Protein AF-A8XS34-F1 (afdb_monomer_lite)

Radius of gyration: 18.49 Å; chains: 1; bounding box: 48×46×56 Å

Secondary structure (DSSP, 8-state):
---GGGGS-HHHHSS---EEEESSPPPHHHHHHHTTSHHHHT-SEEEEEEE----GGGTTT-SEEEEEES---HHHHHHHHHHHHT-SS--TT-EEEEEESS---HHHHHHTTTTS-EEETTTTEEEEE-SSTTEEEEEEEEE-TTS-EEEEEEEEETT--HHHHHHHHT---HHHHHHHHHHHT--S---GGG----------S--

Sequence (207 aa):
MKPTWQRIPIEVKEEIIQFLDFKSSLSEELLADLVKTKNWKNADQIFFYGRQEIPMDSVLHLDKIRFYTTDFTTIDAWNLIDSFITRQNLKPGFGFRVNFGTALSEDDVLEGFKNGTKYSNSSKIVILPTKSADLIFVVKMRRSIFGYQDLEGYVCNKDFKQDEFKKYSSWVPENHLQMTRRLQSQILPIPPWFLFVRSVVQASEQL

Structure (mmCIF, N/CA/C/O backbone):
data_AF-A8XS34-F1
#
_entry.id   AF-A8XS34-F1
#
loop_
_atom_site.group_PDB
_atom_site.id
_atom_site.type_symbol
_atom_site.label_atom_id
_atom_site.label_alt_id
_atom_site.label_comp_id
_atom_site.label_asym_id
_atom_site.label_entity_id
_atom_site.label_seq_id
_atom_site.pdbx_PDB_ins_code
_atom_site.Cartn_x
_atom_site.Cartn_y
_atom_site.Cartn_z
_atom_site.occupancy
_atom_site.B_iso_or_equiv
_atom_site.auth_seq_id
_atom_site.auth_comp_id
_atom_site.auth_asym_id
_atom_site.auth_atom_id
_atom_site.pdbx_PDB_model_num
ATOM 1 N N . MET A 1 1 ? 3.928 -11.430 -34.974 1.00 38.56 1 MET A N 1
ATOM 2 C CA . MET A 1 1 ? 2.753 -12.080 -34.349 1.00 38.56 1 MET A CA 1
ATOM 3 C C . MET A 1 1 ? 1.952 -11.010 -33.626 1.00 38.56 1 MET A C 1
ATOM 5 O O . MET A 1 1 ? 2.559 -10.237 -32.899 1.00 38.56 1 MET A O 1
ATOM 9 N N . LYS A 1 2 ? 0.635 -10.912 -33.852 1.00 30.69 2 LYS A N 1
ATOM 10 C CA . LYS A 1 2 ? -0.213 -10.011 -33.054 1.00 30.69 2 LYS A CA 1
ATOM 11 C C . LYS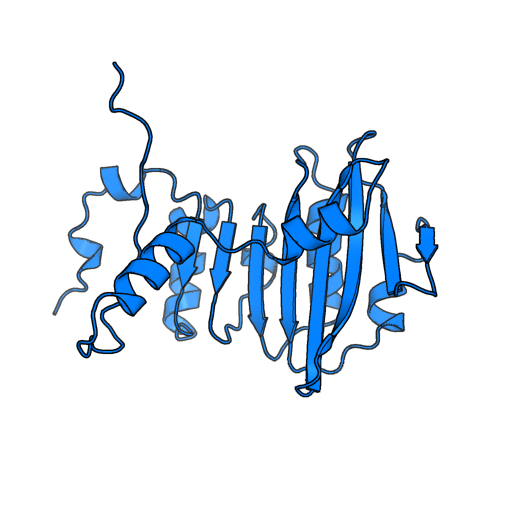 A 1 2 ? -0.319 -10.569 -31.631 1.00 30.69 2 LYS A C 1
ATOM 13 O O . LYS A 1 2 ? -0.515 -11.781 -31.507 1.00 30.69 2 LYS A O 1
ATOM 18 N N . PRO A 1 3 ? -0.189 -9.745 -30.586 1.00 37.62 3 PRO A N 1
ATOM 19 C CA . PRO A 1 3 ? -0.251 -10.246 -29.228 1.00 37.62 3 PRO A CA 1
ATOM 20 C C . PRO A 1 3 ? -1.602 -10.890 -28.893 1.00 37.62 3 PRO A C 1
ATOM 22 O O . PRO A 1 3 ? -2.662 -10.382 -29.266 1.00 37.62 3 PRO A O 1
ATOM 25 N N . THR A 1 4 ? -1.570 -12.010 -28.175 1.00 42.06 4 THR A N 1
ATOM 26 C CA . THR A 1 4 ? -2.714 -12.904 -27.922 1.00 42.06 4 THR A CA 1
ATOM 27 C C . THR A 1 4 ? -3.884 -12.226 -27.195 1.00 42.06 4 THR A C 1
ATOM 29 O O . THR A 1 4 ? -5.031 -12.635 -27.366 1.00 42.06 4 THR A O 1
ATOM 32 N N . TRP A 1 5 ? -3.634 -11.132 -26.468 1.00 46.44 5 TRP A N 1
ATOM 33 C CA . TRP A 1 5 ? -4.660 -10.333 -25.784 1.00 46.44 5 TRP A CA 1
ATOM 34 C C . TRP A 1 5 ? -5.639 -9.613 -26.728 1.00 46.44 5 TRP A C 1
ATOM 36 O O . TRP A 1 5 ? -6.739 -9.228 -26.323 1.00 46.44 5 TRP A O 1
ATOM 46 N N . GLN A 1 6 ? -5.290 -9.456 -28.009 1.00 43.41 6 GLN A N 1
ATOM 47 C CA . GLN A 1 6 ? -6.187 -8.870 -29.013 1.00 43.41 6 GLN A CA 1
ATOM 48 C C . GLN A 1 6 ? -7.349 -9.799 -29.407 1.00 43.41 6 GLN A C 1
ATOM 50 O O . GLN A 1 6 ? -8.275 -9.339 -30.065 1.00 43.41 6 GLN A O 1
ATOM 55 N N . ARG A 1 7 ? -7.327 -11.078 -29.000 1.00 44.09 7 ARG A N 1
ATOM 56 C CA . ARG A 1 7 ? -8.361 -12.077 -29.335 1.00 44.09 7 ARG A CA 1
ATOM 57 C C . ARG A 1 7 ? -9.383 -12.345 -28.229 1.00 44.09 7 ARG A C 1
ATOM 59 O O . ARG A 1 7 ? -10.325 -13.091 -28.466 1.00 44.09 7 ARG A O 1
ATOM 66 N N . ILE A 1 8 ? -9.202 -11.772 -27.040 1.00 45.78 8 ILE A N 1
ATOM 67 C CA . ILE A 1 8 ? -10.204 -11.876 -25.973 1.00 45.78 8 ILE A CA 1
ATOM 68 C C . ILE A 1 8 ? -11.382 -10.952 -26.350 1.00 45.78 8 ILE A C 1
ATOM 70 O O . ILE A 1 8 ? -11.108 -9.776 -26.648 1.00 45.78 8 ILE A O 1
ATOM 74 N N . PRO A 1 9 ? -12.636 -11.454 -26.365 1.00 47.94 9 PRO A N 1
ATOM 75 C CA . PRO A 1 9 ? -13.831 -10.652 -26.632 1.00 47.94 9 PRO A CA 1
ATOM 76 C C . PRO A 1 9 ? -13.870 -9.417 -25.732 1.00 47.94 9 PRO A C 1
ATOM 78 O O . PRO A 1 9 ? -13.419 -9.469 -24.586 1.00 47.94 9 PRO A O 1
ATOM 81 N N . ILE A 1 10 ? -14.347 -8.288 -26.254 1.00 50.16 10 ILE A N 1
ATOM 82 C CA . ILE A 1 10 ? -14.340 -7.023 -25.507 1.00 50.16 10 ILE A CA 1
ATOM 83 C C . ILE A 1 10 ? -15.240 -7.123 -24.269 1.00 50.16 10 ILE A C 1
ATOM 85 O O . ILE A 1 10 ? -14.909 -6.576 -23.226 1.00 50.16 10 ILE A O 1
ATOM 89 N N . GLU A 1 11 ? -16.281 -7.944 -24.362 1.00 45.56 11 GLU A N 1
ATOM 90 C CA . GLU A 1 11 ? -17.259 -8.227 -23.319 1.00 45.56 11 GLU A CA 1
ATOM 91 C C . GLU A 1 11 ? -16.624 -8.978 -22.132 1.00 45.56 11 GLU A C 1
ATOM 93 O O . GLU A 1 11 ? -16.956 -8.717 -20.983 1.00 45.56 11 GLU A O 1
ATOM 98 N N . VAL A 1 12 ? -15.630 -9.842 -22.387 1.00 48.06 12 VAL A N 1
ATOM 99 C CA . VAL A 1 12 ? -14.855 -10.564 -21.352 1.00 48.06 12 VAL A CA 1
ATOM 100 C C . VAL A 1 12 ? -13.749 -9.680 -20.754 1.00 48.06 12 VAL A C 1
ATOM 102 O O . VAL A 1 12 ? -13.263 -9.927 -19.656 1.00 48.06 12 VAL A O 1
ATOM 105 N N . LYS A 1 13 ? -13.334 -8.617 -21.457 1.00 45.81 13 LYS A N 1
ATOM 106 C CA . LYS A 1 13 ? -12.408 -7.604 -20.915 1.00 45.81 13 LYS A CA 1
ATOM 107 C C . LYS A 1 13 ? -13.105 -6.621 -19.978 1.00 45.81 13 LYS A C 1
ATOM 109 O O . LYS A 1 13 ? -12.419 -5.986 -19.184 1.00 45.81 13 LYS A O 1
ATOM 114 N N . GLU A 1 14 ? -14.422 -6.477 -20.114 1.00 43.28 14 GLU A N 1
ATOM 115 C CA . GLU A 1 14 ? -15.268 -5.613 -19.288 1.00 43.28 14 GLU A CA 1
ATOM 116 C C . GLU A 1 14 ? -15.823 -6.319 -18.044 1.00 43.28 14 GLU A C 1
ATOM 118 O O . GLU A 1 14 ? -16.322 -5.638 -17.146 1.00 43.28 14 GLU A O 1
ATOM 123 N N . GLU A 1 15 ? -15.664 -7.645 -17.924 1.00 48.19 15 GLU A N 1
ATOM 124 C CA . GLU A 1 15 ? -15.770 -8.315 -16.627 1.00 48.19 15 GLU A CA 1
ATOM 125 C C . GLU A 1 15 ? -14.761 -7.668 -15.681 1.00 48.19 15 GLU A C 1
ATOM 127 O O . GLU A 1 15 ? -13.552 -7.713 -15.911 1.00 48.19 15 GLU A O 1
ATOM 132 N N . ILE A 1 16 ? -15.294 -7.005 -14.653 1.00 52.38 16 ILE A N 1
ATOM 133 C CA . ILE A 1 16 ? -14.571 -6.202 -13.669 1.00 52.38 16 ILE A CA 1
ATOM 134 C C . ILE A 1 16 ? -13.369 -7.010 -13.181 1.00 52.38 16 ILE A C 1
ATOM 136 O O . ILE A 1 16 ? -13.505 -7.918 -12.360 1.00 52.38 16 ILE A O 1
ATOM 140 N N . ILE A 1 17 ? -12.181 -6.702 -13.706 1.00 60.88 17 ILE A N 1
ATOM 141 C CA . ILE A 1 17 ? -10.944 -7.292 -13.214 1.00 60.88 17 ILE A CA 1
ATOM 142 C C . ILE A 1 17 ? -10.698 -6.661 -11.851 1.00 60.88 17 ILE A C 1
ATOM 144 O O . ILE A 1 17 ? -9.988 -5.674 -11.745 1.00 60.88 17 ILE A O 1
ATOM 148 N N . GLN A 1 18 ? -11.298 -7.233 -10.807 1.00 69.94 18 GLN A N 1
ATOM 149 C CA . GLN A 1 18 ? -11.121 -6.786 -9.424 1.00 69.94 18 GLN A CA 1
ATOM 150 C C . GLN A 1 18 ? -9.673 -6.976 -8.957 1.00 69.94 18 GLN A C 1
ATOM 152 O O . GLN A 1 18 ? -9.247 -6.373 -7.975 1.00 69.94 18 GLN A O 1
ATOM 157 N N . PHE A 1 19 ? -8.901 -7.824 -9.644 1.00 78.69 19 PHE A N 1
ATOM 158 C CA . PHE A 1 19 ? -7.588 -8.244 -9.189 1.00 78.69 19 PHE A CA 1
ATOM 159 C C . PHE A 1 19 ? -6.582 -8.459 -10.330 1.00 78.69 19 PHE A C 1
ATOM 161 O O . PHE A 1 19 ? -6.845 -9.208 -11.274 1.00 78.69 19 PHE A O 1
ATOM 168 N N . LEU A 1 20 ? -5.402 -7.846 -10.200 1.00 81.44 20 LEU A N 1
ATOM 169 C CA . LEU A 1 20 ? -4.264 -7.985 -11.110 1.00 81.44 20 LEU A CA 1
ATOM 170 C C . LEU A 1 20 ? -3.071 -8.659 -10.400 1.00 81.44 20 LEU A C 1
ATOM 172 O O . LEU A 1 20 ? -2.598 -8.167 -9.377 1.00 81.44 20 LEU A O 1
ATOM 176 N N . ASP A 1 21 ? -2.568 -9.765 -10.961 1.00 81.56 21 ASP A N 1
ATOM 177 C CA . ASP A 1 21 ? -1.413 -10.531 -10.451 1.00 81.56 21 ASP A CA 1
ATOM 178 C C . ASP A 1 21 ? -0.314 -10.637 -11.507 1.00 81.56 21 ASP A C 1
ATOM 180 O O . ASP A 1 21 ? -0.561 -11.109 -12.624 1.00 81.56 21 ASP A O 1
ATOM 184 N N . PHE A 1 22 ? 0.909 -10.270 -11.134 1.00 81.06 22 PHE A N 1
ATOM 185 C CA . PHE A 1 22 ? 2.081 -10.348 -11.994 1.00 81.06 22 PHE A CA 1
ATOM 186 C C . PHE A 1 22 ? 3.192 -11.163 -11.335 1.00 81.06 22 PHE A C 1
ATOM 188 O O . PHE A 1 22 ? 3.738 -10.819 -10.284 1.00 81.06 22 PHE A O 1
ATOM 195 N N . LYS A 1 23 ? 3.581 -12.253 -12.002 1.00 76.19 23 LYS A N 1
ATOM 196 C CA . LYS A 1 23 ? 4.641 -13.159 -11.529 1.00 76.19 23 LYS A CA 1
ATOM 197 C C . LYS A 1 23 ? 6.054 -12.658 -11.798 1.00 76.19 23 LYS A C 1
ATOM 199 O O . LYS A 1 23 ? 6.997 -13.121 -11.164 1.00 76.19 23 LYS A O 1
ATOM 204 N N . SER A 1 24 ? 6.196 -11.744 -12.743 1.00 75.44 24 SER A N 1
ATOM 205 C CA . SER A 1 24 ? 7.463 -11.152 -13.141 1.00 75.44 24 SER A CA 1
ATOM 206 C C . SER A 1 24 ? 7.320 -9.644 -13.219 1.00 75.44 24 SER A C 1
ATOM 208 O O . SER A 1 24 ? 6.218 -9.123 -13.392 1.00 75.44 24 SER A O 1
ATOM 210 N N . SER A 1 25 ? 8.455 -8.963 -13.145 1.00 83.44 25 SER A N 1
ATOM 211 C CA . SER A 1 25 ? 8.562 -7.556 -13.501 1.00 83.44 25 SER A CA 1
ATOM 212 C C . SER A 1 25 ? 8.064 -7.332 -14.929 1.00 83.44 25 SER A C 1
ATOM 214 O O . SER A 1 25 ? 8.335 -8.131 -15.831 1.00 83.44 25 SER A O 1
ATOM 216 N N . LEU A 1 26 ? 7.343 -6.241 -15.127 1.00 85.19 26 LEU A N 1
ATOM 217 C CA . LEU A 1 26 ? 6.983 -5.705 -16.427 1.00 85.19 26 LEU A CA 1
ATOM 218 C C . LEU A 1 26 ? 8.043 -4.685 -16.842 1.00 85.19 26 LEU A C 1
ATOM 220 O O . LEU A 1 26 ? 8.571 -3.948 -16.006 1.00 85.19 26 LEU A O 1
ATOM 224 N N . SER A 1 27 ? 8.329 -4.621 -18.142 1.00 86.31 27 SER A N 1
ATOM 225 C CA . SER A 1 27 ? 9.090 -3.505 -18.704 1.00 86.31 27 SER A CA 1
ATOM 226 C C . SER A 1 27 ? 8.363 -2.188 -18.438 1.00 86.31 27 SER A C 1
ATOM 228 O O . SER A 1 27 ? 7.130 -2.162 -18.453 1.00 86.31 27 SER A O 1
ATOM 230 N N . GLU A 1 28 ? 9.115 -1.102 -18.305 1.00 88.44 28 GLU A N 1
ATOM 231 C CA . GLU A 1 28 ? 8.572 0.240 -18.084 1.00 88.44 28 GLU A CA 1
ATOM 232 C C . GLU A 1 28 ? 7.533 0.644 -19.145 1.00 88.44 28 GLU A C 1
ATOM 234 O O . GLU A 1 28 ? 6.448 1.087 -18.788 1.00 88.44 28 GLU A O 1
ATOM 239 N N . GLU A 1 29 ? 7.804 0.391 -20.431 1.00 88.25 29 GLU A N 1
ATOM 240 C CA . GLU A 1 29 ? 6.875 0.680 -21.538 1.00 88.25 29 GLU A CA 1
ATOM 241 C C . GLU A 1 29 ? 5.534 -0.055 -21.373 1.00 88.25 29 GLU A C 1
ATOM 243 O O . GLU A 1 29 ? 4.467 0.559 -21.375 1.00 88.25 29 GLU A O 1
ATOM 248 N N . LEU A 1 30 ? 5.586 -1.373 -21.149 1.00 85.06 30 LEU A N 1
ATOM 249 C CA . LEU A 1 30 ? 4.388 -2.184 -20.921 1.00 85.06 30 LEU A CA 1
ATOM 250 C C . LEU A 1 30 ? 3.597 -1.715 -19.696 1.00 85.06 30 LEU A C 1
ATOM 252 O O . LEU A 1 30 ? 2.369 -1.673 -19.749 1.00 85.06 30 LEU A O 1
ATOM 256 N N . LEU A 1 31 ? 4.276 -1.373 -18.598 1.00 87.56 31 LEU A N 1
ATOM 257 C CA . LEU A 1 31 ? 3.602 -0.847 -17.417 1.00 87.56 31 LEU A CA 1
ATOM 258 C C . LEU A 1 31 ? 2.941 0.502 -17.725 1.00 87.56 31 LEU A C 1
ATOM 260 O O . LEU A 1 31 ? 1.772 0.688 -17.395 1.00 87.56 31 LEU A O 1
ATOM 264 N N . ALA A 1 32 ? 3.655 1.412 -18.390 1.00 88.12 32 ALA A N 1
ATOM 265 C CA . ALA A 1 32 ? 3.152 2.731 -18.757 1.00 88.12 32 ALA A CA 1
ATOM 266 C C . ALA A 1 32 ? 1.890 2.651 -19.628 1.00 88.12 32 ALA A C 1
ATOM 268 O O . ALA A 1 32 ? 1.005 3.500 -19.518 1.00 88.12 32 ALA A O 1
ATOM 269 N N . ASP A 1 33 ? 1.764 1.628 -20.469 1.00 83.50 33 ASP A N 1
ATOM 270 C CA . ASP A 1 33 ? 0.539 1.383 -21.228 1.00 83.50 33 ASP A CA 1
ATOM 271 C C . ASP A 1 33 ? -0.548 0.706 -20.397 1.00 83.50 33 ASP A C 1
ATOM 273 O O . ASP A 1 33 ? -1.723 1.074 -20.492 1.00 83.50 33 ASP A O 1
ATOM 277 N N . LEU A 1 34 ? -0.170 -0.234 -19.533 1.00 85.56 34 LEU A N 1
ATOM 278 C CA . LEU A 1 34 ? -1.103 -0.957 -18.682 1.00 85.56 34 LEU A CA 1
ATOM 279 C C . LEU A 1 34 ? -1.836 -0.029 -17.700 1.00 85.56 34 LEU A C 1
ATOM 281 O O . LEU A 1 34 ? -3.060 -0.133 -17.586 1.00 85.56 34 LEU A O 1
ATOM 285 N N . VAL A 1 35 ? -1.137 0.917 -17.059 1.00 89.62 35 VAL A N 1
ATOM 286 C CA . VAL A 1 35 ? -1.740 1.867 -16.096 1.00 89.62 35 VAL A CA 1
ATOM 287 C C . VAL A 1 35 ? -2.812 2.766 -16.726 1.00 89.62 35 VAL A C 1
ATOM 289 O O . VAL A 1 35 ? -3.692 3.287 -16.041 1.00 89.62 35 VAL A O 1
ATOM 292 N N . LYS A 1 36 ? -2.788 2.935 -18.055 1.00 88.00 36 LYS A N 1
ATOM 293 C CA . LYS A 1 36 ? -3.780 3.735 -18.792 1.00 88.00 36 LYS A CA 1
ATOM 294 C C . LYS A 1 36 ? -5.076 2.964 -19.057 1.00 88.00 36 LYS A C 1
ATOM 296 O O . LYS A 1 36 ? -6.100 3.591 -19.355 1.00 88.00 36 LYS A O 1
ATOM 301 N N . THR A 1 37 ? -5.046 1.632 -18.968 1.00 83.81 37 THR A N 1
ATOM 302 C CA . THR A 1 37 ? -6.175 0.759 -19.317 1.00 83.81 37 THR A CA 1
ATOM 303 C C . THR A 1 37 ? -7.342 0.893 -18.337 1.00 83.81 37 THR A C 1
ATOM 305 O O . THR A 1 37 ? -7.162 1.210 -17.162 1.00 83.81 37 THR A O 1
ATOM 308 N N . LYS A 1 38 ? -8.565 0.606 -18.810 1.00 85.31 38 LYS A N 1
ATOM 309 C CA . LYS A 1 38 ? -9.750 0.519 -17.938 1.00 85.31 38 LYS A CA 1
ATOM 310 C C . LYS A 1 38 ? -9.570 -0.540 -16.848 1.00 85.31 38 LYS A C 1
ATOM 312 O O . LYS A 1 38 ? -9.967 -0.313 -15.717 1.00 85.31 38 LYS A O 1
ATOM 317 N N . ASN A 1 39 ? -8.927 -1.658 -17.179 1.00 81.75 39 ASN A N 1
ATOM 318 C CA . ASN A 1 39 ? -8.742 -2.777 -16.258 1.00 81.75 39 ASN A CA 1
ATOM 319 C C . ASN A 1 39 ? -7.883 -2.385 -15.058 1.00 81.75 39 ASN A C 1
ATOM 321 O O . ASN A 1 39 ? -8.210 -2.749 -13.940 1.00 81.75 39 ASN A O 1
ATOM 325 N N . TRP A 1 40 ? -6.827 -1.599 -15.273 1.00 87.56 40 TRP A N 1
ATOM 326 C CA . TRP A 1 40 ? -6.032 -1.058 -14.173 1.00 87.56 40 TRP A CA 1
ATOM 327 C C . TRP A 1 40 ? -6.834 -0.077 -13.310 1.00 87.56 40 TRP A C 1
ATOM 329 O O . TRP A 1 40 ? -6.832 -0.167 -12.085 1.00 87.56 40 TRP A O 1
ATOM 339 N N . LYS A 1 41 ? -7.564 0.840 -13.954 1.00 90.06 41 LYS A N 1
ATOM 340 C CA . LYS A 1 41 ? -8.370 1.869 -13.277 1.00 90.06 41 LYS A CA 1
ATOM 341 C C . LYS A 1 41 ? -9.548 1.303 -12.480 1.00 90.06 41 LYS A C 1
ATOM 343 O O . LYS A 1 41 ? -9.966 1.926 -11.515 1.00 90.06 41 LYS A O 1
ATOM 348 N N . ASN A 1 42 ? -10.063 0.146 -12.887 1.00 86.38 42 ASN A N 1
ATOM 349 C CA . ASN A 1 42 ? -11.191 -0.532 -12.248 1.00 86.38 42 ASN A CA 1
ATOM 350 C C . ASN A 1 42 ? -10.757 -1.682 -11.330 1.00 86.38 42 ASN A C 1
ATOM 352 O O . ASN A 1 42 ? -11.620 -2.357 -10.776 1.00 86.38 42 ASN A O 1
ATOM 356 N N . ALA A 1 43 ? -9.454 -1.952 -11.218 1.00 87.81 43 ALA A N 1
ATOM 357 C CA . ALA A 1 43 ? -8.974 -2.960 -10.293 1.00 87.81 43 ALA A CA 1
ATOM 358 C C . ALA A 1 43 ? -9.192 -2.496 -8.856 1.00 87.81 43 ALA A C 1
ATOM 360 O O . ALA A 1 43 ? -8.977 -1.330 -8.537 1.00 87.81 43 ALA A O 1
ATOM 361 N N . ASP A 1 44 ? -9.558 -3.432 -7.987 1.00 91.06 44 ASP A N 1
ATOM 362 C CA . ASP A 1 44 ? -9.598 -3.201 -6.546 1.00 91.06 44 ASP A CA 1
ATOM 363 C C . ASP A 1 44 ? -8.248 -3.571 -5.923 1.00 91.06 44 ASP A C 1
ATOM 365 O O . ASP A 1 44 ? -7.886 -3.112 -4.844 1.00 91.06 44 ASP A O 1
ATOM 369 N N . GLN A 1 45 ? -7.500 -4.475 -6.556 1.00 92.00 45 GLN A N 1
ATOM 370 C CA . GLN A 1 45 ? -6.361 -5.123 -5.925 1.00 92.00 45 GLN A CA 1
ATOM 371 C C . GLN A 1 45 ? -5.234 -5.387 -6.922 1.00 92.00 45 GLN A C 1
ATOM 373 O O . GLN A 1 45 ? -5.473 -5.814 -8.055 1.00 92.00 45 GLN A O 1
ATOM 378 N N . ILE A 1 46 ? -3.993 -5.215 -6.468 1.00 91.19 46 ILE A N 1
ATOM 379 C CA . ILE A 1 46 ? -2.805 -5.554 -7.249 1.00 91.19 46 ILE A CA 1
ATOM 380 C C . ILE A 1 46 ? -1.767 -6.312 -6.431 1.00 91.19 46 ILE A C 1
ATOM 382 O O . ILE A 1 46 ? -1.552 -6.040 -5.246 1.00 91.19 46 ILE A O 1
ATOM 386 N N . PHE A 1 47 ? -1.109 -7.260 -7.091 1.00 90.62 47 PHE A N 1
ATOM 387 C CA . PHE A 1 47 ? -0.023 -8.044 -6.530 1.00 90.62 47 PHE A CA 1
ATOM 388 C C . PHE A 1 47 ? 1.104 -8.230 -7.556 1.00 90.62 47 PHE A C 1
ATOM 390 O O . PHE A 1 47 ? 0.872 -8.724 -8.658 1.00 90.62 47 PHE A O 1
ATOM 397 N N . PHE A 1 48 ? 2.337 -7.894 -7.175 1.00 88.44 48 PHE A N 1
ATOM 398 C CA . PHE A 1 48 ? 3.551 -8.225 -7.923 1.00 88.44 48 PHE A CA 1
ATOM 399 C C . PHE A 1 48 ? 4.466 -9.120 -7.083 1.00 88.44 48 PHE A C 1
ATOM 401 O O . PHE A 1 48 ? 4.851 -8.763 -5.969 1.00 88.44 48 PHE A O 1
ATOM 408 N N . TYR A 1 49 ? 4.857 -10.271 -7.639 1.00 79.62 49 TYR A N 1
ATOM 409 C CA . TYR A 1 49 ? 5.898 -11.135 -7.063 1.00 79.62 49 TYR A CA 1
ATOM 410 C C . TYR A 1 49 ? 7.296 -10.544 -7.231 1.00 79.62 49 TYR A C 1
ATOM 412 O O . TYR A 1 49 ? 8.156 -10.705 -6.367 1.00 79.62 49 TYR A O 1
ATOM 420 N N . GLY A 1 50 ? 7.526 -9.926 -8.389 1.00 81.31 50 GLY A N 1
ATOM 421 C CA . GLY A 1 50 ? 8.809 -9.359 -8.766 1.00 81.31 50 GLY A CA 1
ATOM 422 C C . GLY A 1 50 ? 8.962 -7.912 -8.324 1.00 81.31 50 GLY A C 1
ATOM 423 O O . GLY A 1 50 ? 8.011 -7.255 -7.900 1.00 81.31 50 GLY A O 1
ATOM 424 N N . ARG A 1 51 ? 10.183 -7.405 -8.498 1.00 89.75 51 ARG A N 1
ATOM 425 C CA . ARG A 1 51 ? 10.448 -5.969 -8.434 1.00 89.75 51 ARG A CA 1
ATOM 426 C C . ARG A 1 51 ? 9.634 -5.252 -9.499 1.00 89.75 51 ARG A C 1
ATOM 428 O O . ARG A 1 51 ? 9.698 -5.637 -10.662 1.00 89.75 51 ARG A O 1
ATOM 435 N N . GLN A 1 52 ? 8.926 -4.207 -9.128 1.00 93.56 52 GLN A N 1
ATOM 436 C CA . GLN A 1 52 ? 8.214 -3.347 -10.042 1.00 93.56 52 GLN A CA 1
ATOM 437 C C . GLN A 1 52 ? 8.295 -1.909 -9.549 1.00 93.56 52 GLN A C 1
ATOM 439 O O . GLN A 1 52 ? 7.864 -1.602 -8.442 1.00 93.56 52 GLN A O 1
ATOM 444 N N . GLU A 1 53 ? 8.792 -1.031 -10.411 1.00 93.31 53 GLU A N 1
ATOM 445 C CA . GLU A 1 53 ? 8.656 0.408 -10.213 1.00 93.31 53 GLU A CA 1
ATOM 446 C C . GLU A 1 53 ? 7.287 0.812 -10.756 1.00 93.31 53 GLU A C 1
ATOM 448 O O . GLU A 1 53 ? 7.055 0.726 -11.962 1.00 93.31 53 GLU A O 1
ATOM 453 N N . ILE A 1 54 ? 6.354 1.136 -9.858 1.00 92.19 54 ILE A N 1
ATOM 454 C CA . ILE A 1 54 ? 4.985 1.530 -10.201 1.00 92.19 54 ILE A CA 1
ATOM 455 C C . ILE A 1 54 ? 4.815 3.012 -9.875 1.00 92.19 54 ILE A C 1
ATOM 457 O O . ILE A 1 54 ? 5.097 3.395 -8.740 1.00 92.19 54 ILE A O 1
ATOM 461 N N . PRO A 1 55 ? 4.317 3.846 -10.807 1.00 94.25 55 PRO A N 1
ATOM 462 C CA . PRO A 1 55 ? 3.969 5.225 -10.487 1.00 94.25 55 PRO A CA 1
ATOM 463 C C . PRO A 1 55 ? 2.959 5.263 -9.338 1.00 94.25 55 PRO A C 1
ATOM 465 O O . PRO A 1 55 ? 1.881 4.674 -9.457 1.00 94.25 55 PRO A O 1
ATOM 468 N N . MET A 1 56 ? 3.288 5.948 -8.242 1.00 94.94 56 MET A N 1
ATOM 469 C CA . MET A 1 56 ? 2.505 5.867 -7.006 1.00 94.94 56 MET A CA 1
ATOM 470 C C . MET A 1 56 ? 1.036 6.262 -7.206 1.00 94.94 56 MET A C 1
ATOM 472 O O . MET A 1 56 ? 0.133 5.516 -6.832 1.00 94.94 56 MET A O 1
ATOM 476 N N . ASP A 1 57 ? 0.785 7.367 -7.909 1.00 96.06 57 ASP A N 1
ATOM 477 C CA . ASP A 1 57 ? -0.570 7.859 -8.198 1.00 96.06 57 ASP A CA 1
ATOM 478 C C . ASP A 1 57 ? -1.452 6.827 -8.911 1.00 96.06 57 ASP A C 1
ATOM 480 O O . ASP A 1 57 ? -2.676 6.853 -8.788 1.00 96.06 57 ASP A O 1
ATOM 484 N N . SER A 1 58 ? -0.843 5.889 -9.643 1.00 95.50 58 SER A N 1
ATOM 485 C CA . SER A 1 58 ? -1.578 4.856 -10.368 1.00 95.50 58 SER A CA 1
ATOM 486 C C . SER A 1 58 ? -2.134 3.752 -9.471 1.00 95.50 58 SER A C 1
ATOM 488 O O . SER A 1 58 ? -2.926 2.959 -9.961 1.00 95.50 58 SER A O 1
ATOM 490 N N . VAL A 1 59 ? -1.741 3.661 -8.197 1.00 95.94 59 VAL A N 1
ATOM 491 C CA . VAL A 1 59 ? -2.206 2.601 -7.282 1.00 95.94 59 VAL A CA 1
ATOM 492 C C . VAL A 1 59 ? -3.025 3.119 -6.102 1.00 95.94 59 VAL A C 1
ATOM 494 O O . VAL A 1 59 ? -3.614 2.314 -5.386 1.00 95.94 59 VAL A O 1
ATOM 497 N N . LEU A 1 60 ? -3.125 4.438 -5.905 1.00 96.56 60 LEU A N 1
ATOM 498 C CA . LEU A 1 60 ? -3.804 5.033 -4.742 1.00 96.56 60 LEU A CA 1
ATOM 499 C C . LEU A 1 60 ? -5.319 4.780 -4.697 1.00 96.56 60 LEU A C 1
ATOM 501 O O . LEU A 1 60 ? -5.934 4.946 -3.643 1.00 96.56 60 LEU A O 1
ATOM 505 N N . HIS A 1 61 ? -5.940 4.383 -5.813 1.00 95.19 61 HIS A N 1
ATOM 506 C CA . HIS A 1 61 ? -7.361 4.016 -5.860 1.00 95.19 61 HIS A CA 1
ATOM 507 C C . HIS A 1 61 ? -7.632 2.584 -5.389 1.00 95.19 61 HIS A C 1
ATOM 509 O O . HIS A 1 61 ? -8.768 2.272 -5.047 1.00 95.19 61 HIS A O 1
ATOM 515 N N . LEU A 1 62 ? -6.609 1.727 -5.346 1.00 95.38 62 LEU A N 1
ATOM 516 C CA . LEU A 1 62 ? -6.755 0.310 -5.027 1.00 95.38 62 LEU A CA 1
ATOM 517 C C . LEU A 1 62 ? -7.101 0.104 -3.545 1.00 95.38 62 LEU A C 1
ATOM 519 O O . LEU A 1 62 ? -6.679 0.857 -2.665 1.00 95.38 62 LEU A O 1
ATOM 523 N N . ASP A 1 63 ? -7.863 -0.940 -3.252 1.00 95.75 63 ASP A N 1
ATOM 524 C CA . ASP A 1 63 ? -8.190 -1.415 -1.908 1.00 95.75 63 ASP A CA 1
ATOM 525 C C . ASP A 1 63 ? -7.081 -2.285 -1.311 1.00 95.75 63 ASP A C 1
ATOM 527 O O . ASP A 1 63 ? -6.878 -2.263 -0.093 1.00 95.75 63 ASP A O 1
ATOM 531 N N . LYS A 1 64 ? -6.356 -3.053 -2.142 1.00 95.19 64 LYS A N 1
ATOM 532 C CA . LYS A 1 64 ? -5.178 -3.822 -1.702 1.00 95.19 64 LYS A CA 1
ATOM 533 C C . LYS A 1 64 ? -4.000 -3.716 -2.650 1.00 95.19 64 LYS A C 1
ATOM 535 O O . LYS A 1 64 ? -4.122 -3.965 -3.846 1.00 95.19 64 LYS A O 1
ATOM 540 N N . ILE A 1 65 ? -2.834 -3.434 -2.084 1.00 95.88 65 ILE A N 1
ATOM 541 C CA . ILE A 1 65 ? -1.613 -3.206 -2.854 1.00 95.88 65 ILE A CA 1
ATOM 542 C C . ILE A 1 65 ? -0.486 -4.060 -2.292 1.00 95.88 65 ILE A C 1
ATOM 544 O O . ILE A 1 65 ? -0.190 -4.009 -1.098 1.00 95.88 65 ILE A O 1
ATOM 548 N N . ARG A 1 66 ? 0.187 -4.832 -3.145 1.00 94.19 66 ARG A N 1
ATOM 549 C CA . ARG A 1 66 ? 1.404 -5.532 -2.738 1.00 94.19 66 ARG A CA 1
ATOM 550 C C . ARG A 1 66 ? 2.426 -5.616 -3.856 1.00 94.19 66 ARG A C 1
ATOM 552 O O . ARG A 1 66 ? 2.139 -6.174 -4.909 1.00 94.19 66 ARG A O 1
ATOM 559 N N . PHE A 1 67 ? 3.623 -5.095 -3.617 1.00 93.25 67 PHE A N 1
ATOM 560 C CA . PHE A 1 67 ? 4.725 -5.164 -4.576 1.00 93.25 67 PHE A CA 1
ATOM 561 C C . PHE A 1 67 ? 6.080 -4.940 -3.897 1.00 93.25 67 PHE A C 1
ATOM 563 O O . PHE A 1 67 ? 6.159 -4.563 -2.725 1.00 93.25 67 PHE A O 1
ATOM 570 N N . TYR A 1 68 ? 7.146 -5.197 -4.650 1.00 92.38 68 TYR A N 1
ATOM 571 C CA . TYR A 1 68 ? 8.519 -4.863 -4.288 1.00 92.38 68 TYR A CA 1
ATOM 572 C C . TYR A 1 68 ? 9.038 -3.771 -5.230 1.00 92.38 68 TYR A C 1
ATOM 574 O O . TYR A 1 68 ? 8.811 -3.869 -6.427 1.00 92.38 68 TYR A O 1
ATOM 582 N N . THR A 1 69 ? 9.747 -2.767 -4.729 1.00 93.38 69 THR A N 1
ATOM 583 C CA . THR A 1 69 ? 10.332 -1.652 -5.511 1.00 93.38 69 THR A CA 1
ATOM 584 C C . THR A 1 69 ? 11.724 -1.335 -4.963 1.00 93.38 69 THR A C 1
ATOM 586 O O . THR A 1 69 ? 12.025 -1.678 -3.821 1.00 93.38 69 THR A O 1
ATOM 589 N N . THR A 1 70 ? 12.626 -0.728 -5.732 1.00 90.69 70 THR A N 1
ATOM 590 C CA . THR A 1 70 ? 13.828 -0.138 -5.110 1.00 90.69 70 THR A CA 1
ATOM 591 C C . THR A 1 70 ? 13.637 1.305 -4.719 1.00 90.69 70 THR A C 1
ATOM 593 O O . THR A 1 70 ? 14.263 1.716 -3.752 1.00 90.69 70 THR A O 1
ATOM 596 N N . ASP A 1 71 ? 12.781 2.039 -5.419 1.00 88.38 71 ASP A N 1
ATOM 597 C CA . ASP A 1 71 ? 12.749 3.495 -5.379 1.00 88.38 71 ASP A CA 1
ATOM 598 C C . ASP A 1 71 ? 11.522 3.962 -4.594 1.00 88.38 71 ASP A C 1
ATOM 600 O O . ASP A 1 71 ? 10.665 4.682 -5.092 1.00 88.38 71 ASP A O 1
ATOM 604 N N . PHE A 1 72 ? 11.430 3.511 -3.340 1.00 93.88 72 PHE A N 1
ATOM 605 C CA . PHE A 1 72 ? 10.350 3.899 -2.437 1.00 93.88 72 PHE A CA 1
ATOM 606 C C . PHE A 1 72 ? 10.797 5.056 -1.548 1.00 93.88 72 PHE A C 1
ATOM 608 O O . PHE A 1 72 ? 11.790 4.935 -0.820 1.00 93.88 72 PHE A O 1
ATOM 615 N N . THR A 1 73 ? 10.076 6.175 -1.611 1.00 93.94 73 THR A N 1
ATOM 616 C CA . THR A 1 73 ? 10.399 7.398 -0.867 1.00 93.94 73 THR A CA 1
ATOM 617 C C . THR A 1 73 ? 9.479 7.615 0.339 1.00 93.94 73 THR A C 1
ATOM 619 O O . THR A 1 73 ? 8.415 7.010 0.469 1.00 93.94 73 THR A O 1
ATOM 622 N N . THR A 1 74 ? 9.860 8.535 1.229 1.00 92.81 74 THR A N 1
ATOM 623 C CA . THR A 1 74 ? 8.991 8.982 2.332 1.00 92.81 74 THR A CA 1
ATOM 624 C C . THR A 1 74 ? 7.683 9.594 1.814 1.00 92.81 74 THR A C 1
ATOM 626 O O . THR A 1 74 ? 6.626 9.368 2.399 1.00 92.81 74 THR A O 1
ATOM 629 N N . ILE A 1 75 ? 7.731 10.315 0.687 1.00 93.25 75 ILE A N 1
ATOM 630 C CA . ILE A 1 75 ? 6.548 10.919 0.055 1.00 93.25 75 ILE A CA 1
ATOM 631 C C . ILE A 1 75 ? 5.596 9.826 -0.444 1.00 93.25 75 ILE A C 1
ATOM 633 O O . ILE A 1 75 ? 4.392 9.910 -0.214 1.00 93.25 75 ILE A O 1
ATOM 637 N N . ASP A 1 76 ? 6.126 8.764 -1.053 1.00 95.12 76 ASP A N 1
ATOM 638 C CA . ASP A 1 76 ? 5.330 7.616 -1.501 1.00 95.12 76 ASP A CA 1
ATOM 639 C C . ASP A 1 76 ? 4.620 6.920 -0.335 1.00 95.12 76 ASP A C 1
ATOM 641 O O . ASP A 1 76 ? 3.434 6.588 -0.421 1.00 95.12 76 ASP A O 1
ATOM 645 N N . ALA A 1 77 ? 5.330 6.740 0.784 1.00 94.50 77 ALA A N 1
ATOM 646 C CA . ALA A 1 77 ? 4.755 6.203 2.012 1.00 94.50 77 ALA A CA 1
ATOM 647 C C . ALA A 1 77 ? 3.606 7.080 2.530 1.00 94.50 77 ALA A C 1
ATOM 649 O O . ALA A 1 77 ? 2.549 6.557 2.891 1.00 94.50 77 ALA A O 1
ATOM 650 N N . TRP A 1 78 ? 3.790 8.403 2.539 1.00 94.31 78 TRP A N 1
ATOM 651 C CA . TRP A 1 78 ? 2.754 9.340 2.964 1.00 94.31 78 TRP A CA 1
ATOM 652 C C . TRP A 1 78 ? 1.535 9.309 2.053 1.00 94.31 78 TRP A C 1
ATOM 654 O O . TRP A 1 78 ? 0.425 9.190 2.563 1.00 94.31 78 TRP A O 1
ATOM 664 N N . ASN A 1 79 ? 1.730 9.320 0.734 1.00 95.56 79 ASN A N 1
ATOM 665 C CA . ASN A 1 79 ? 0.639 9.253 -0.237 1.00 95.56 79 ASN A CA 1
ATOM 666 C C . ASN A 1 79 ? -0.185 7.967 -0.079 1.00 95.56 79 ASN A C 1
ATOM 668 O O . ASN A 1 79 ? -1.416 8.018 -0.067 1.00 95.56 79 ASN A O 1
ATOM 672 N N . LEU A 1 80 ? 0.473 6.815 0.110 1.00 95.69 80 LEU A N 1
ATOM 673 C CA . LEU A 1 80 ? -0.225 5.555 0.380 1.00 95.69 80 LEU A CA 1
ATOM 674 C C . LEU A 1 80 ? -1.047 5.634 1.662 1.00 95.69 80 LEU A C 1
ATOM 676 O O . LEU A 1 80 ? -2.241 5.344 1.637 1.00 95.69 80 LEU A O 1
ATOM 680 N N . ILE A 1 81 ? -0.435 6.030 2.776 1.00 95.12 81 ILE A N 1
ATOM 681 C CA . ILE A 1 81 ? -1.121 6.101 4.070 1.00 95.12 81 ILE A CA 1
ATOM 682 C C . ILE A 1 81 ? -2.299 7.084 4.002 1.00 95.12 81 ILE A C 1
ATOM 684 O O . ILE A 1 81 ? -3.405 6.729 4.418 1.00 95.12 81 ILE A O 1
ATOM 688 N N . ASP A 1 82 ? -2.085 8.274 3.432 1.00 94.56 82 ASP A N 1
ATOM 689 C CA . ASP A 1 82 ? -3.107 9.311 3.272 1.00 94.56 82 ASP A CA 1
ATOM 690 C C . ASP A 1 82 ? -4.301 8.809 2.446 1.00 94.56 82 ASP A C 1
ATOM 692 O O . ASP A 1 82 ? -5.457 8.964 2.854 1.00 94.56 82 ASP A O 1
ATOM 696 N N . SER A 1 83 ? -4.031 8.095 1.347 1.00 96.25 83 SER A N 1
ATOM 697 C CA . SER A 1 83 ? -5.071 7.530 0.477 1.00 96.25 83 SER A CA 1
ATOM 698 C C . SER A 1 83 ? -6.020 6.565 1.198 1.00 96.25 83 SER A C 1
ATOM 700 O O . SER A 1 83 ? -7.187 6.450 0.812 1.00 96.25 83 SER A O 1
ATOM 702 N N . PHE A 1 84 ? -5.557 5.890 2.259 1.00 96.25 84 PHE A N 1
ATOM 703 C CA . PHE A 1 84 ? -6.395 5.011 3.072 1.00 96.25 84 PHE A CA 1
ATOM 704 C C . PHE A 1 84 ? -7.098 5.773 4.194 1.00 96.25 84 PHE A C 1
ATOM 706 O O . PHE A 1 84 ? -8.308 5.630 4.340 1.00 96.25 84 PHE A O 1
ATOM 713 N N . ILE A 1 85 ? -6.404 6.610 4.972 1.00 94.25 85 ILE A N 1
ATOM 714 C CA . ILE A 1 85 ? -7.030 7.285 6.128 1.00 94.25 85 ILE A CA 1
ATOM 715 C C . ILE A 1 85 ? -8.100 8.307 5.716 1.00 94.25 85 ILE A C 1
ATOM 717 O O . ILE A 1 85 ? -9.049 8.547 6.468 1.00 94.25 85 ILE A O 1
ATOM 721 N N . THR A 1 86 ? -7.994 8.870 4.507 1.00 94.31 86 THR A N 1
ATOM 722 C CA . THR A 1 86 ? -8.944 9.856 3.971 1.00 94.31 86 THR A CA 1
ATOM 723 C C . THR A 1 86 ? -10.104 9.243 3.175 1.00 94.31 86 THR A C 1
ATOM 725 O O . THR A 1 86 ? -11.038 9.969 2.804 1.00 94.31 86 THR A O 1
ATOM 728 N N . ARG A 1 87 ? -10.106 7.927 2.927 1.00 94.88 87 ARG A N 1
ATOM 729 C CA . ARG A 1 87 ? -11.138 7.235 2.133 1.00 94.88 87 ARG A CA 1
ATOM 730 C C . ARG A 1 87 ? -12.428 7.044 2.942 1.00 94.88 87 ARG A C 1
ATOM 732 O O . ARG A 1 87 ? -12.390 6.770 4.137 1.00 94.88 87 ARG A O 1
ATOM 739 N N . GLN A 1 88 ? -13.588 7.186 2.293 1.00 91.88 88 GLN A N 1
ATOM 740 C CA . GLN A 1 88 ? -14.897 7.036 2.957 1.00 91.88 88 GLN A CA 1
ATOM 741 C C . GLN A 1 88 ? -15.346 5.570 3.073 1.00 91.88 88 GLN A C 1
ATOM 743 O O . GLN A 1 88 ? -15.856 5.160 4.110 1.00 91.88 88 GLN A O 1
ATOM 748 N N . ASN A 1 89 ? -15.124 4.770 2.029 1.00 92.50 89 ASN A N 1
ATOM 749 C CA . ASN A 1 89 ? -15.674 3.416 1.902 1.00 92.50 89 ASN A CA 1
ATOM 750 C C . ASN A 1 89 ? -14.661 2.333 2.306 1.00 92.50 89 ASN A C 1
ATOM 752 O O . ASN A 1 89 ? -14.388 1.409 1.544 1.00 92.50 89 ASN A O 1
ATOM 756 N N . LEU A 1 90 ? -14.059 2.472 3.487 1.00 94.94 90 LEU A N 1
ATOM 757 C CA . LEU A 1 90 ? -13.067 1.516 3.984 1.00 94.94 90 LEU A CA 1
ATOM 758 C C . LEU A 1 90 ? -13.721 0.234 4.506 1.00 94.94 90 LEU A C 1
ATOM 760 O O . LEU A 1 90 ? -14.779 0.270 5.135 1.00 94.94 90 LEU A O 1
ATOM 764 N N . LYS A 1 91 ? -13.038 -0.896 4.310 1.00 95.00 91 LYS A N 1
ATOM 765 C CA . LYS A 1 91 ? -13.371 -2.182 4.933 1.00 95.00 91 LYS A CA 1
ATOM 766 C C . LYS A 1 91 ? -12.146 -2.752 5.654 1.00 95.00 91 LYS A C 1
ATOM 768 O O . LYS A 1 91 ? -11.019 -2.479 5.230 1.00 95.00 91 LYS A O 1
ATOM 773 N N . PRO A 1 92 ? -12.335 -3.569 6.708 1.00 95.12 92 PRO A N 1
ATOM 774 C CA . PRO A 1 92 ? -11.234 -4.292 7.332 1.00 95.12 92 PRO A CA 1
ATOM 775 C C . PRO A 1 92 ? -10.400 -5.071 6.306 1.00 95.12 92 PRO A C 1
ATOM 777 O O . PRO A 1 92 ? -10.931 -5.740 5.416 1.00 95.12 92 PRO A O 1
ATOM 780 N N . GLY A 1 93 ? -9.080 -4.965 6.429 1.00 93.94 93 GLY A N 1
ATOM 781 C CA . GLY A 1 93 ? -8.107 -5.603 5.548 1.00 93.94 93 GLY A CA 1
ATOM 782 C C . GLY A 1 93 ? -7.763 -4.839 4.271 1.00 93.94 93 GLY A C 1
ATOM 783 O O . GLY A 1 93 ? -6.896 -5.309 3.534 1.00 93.94 93 GLY A O 1
ATOM 784 N N . PHE A 1 94 ? -8.389 -3.691 3.996 1.00 96.31 94 PHE A N 1
ATOM 785 C CA . PHE A 1 94 ? -7.888 -2.763 2.976 1.00 96.31 94 PHE A CA 1
ATOM 786 C C . PHE A 1 94 ? -6.524 -2.230 3.403 1.00 96.31 94 PHE A C 1
ATOM 788 O O . PHE A 1 94 ? -6.298 -2.018 4.595 1.00 96.31 94 PHE A O 1
ATOM 795 N N . GLY A 1 95 ? -5.607 -2.032 2.464 1.00 96.88 95 GLY A N 1
ATOM 796 C CA . GLY A 1 95 ? -4.269 -1.574 2.801 1.00 96.88 95 GLY A CA 1
ATOM 797 C C . GLY A 1 95 ? -3.194 -1.984 1.812 1.00 96.88 95 GLY A C 1
ATOM 798 O O . GLY A 1 95 ? -3.456 -2.310 0.656 1.00 96.88 95 GLY A O 1
ATOM 799 N N . PHE A 1 96 ? -1.955 -1.978 2.282 1.00 96.44 96 PHE A N 1
ATOM 800 C CA . PHE A 1 96 ? -0.805 -2.241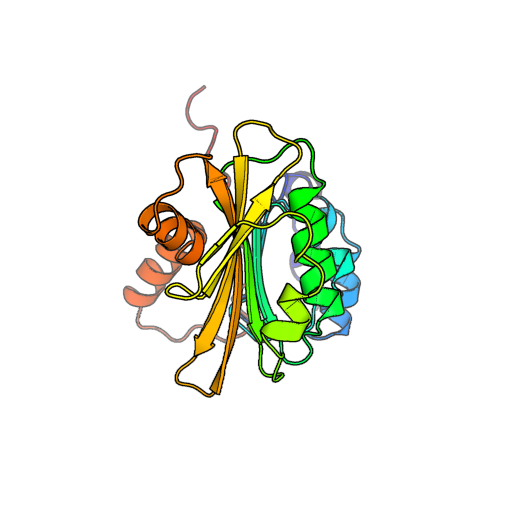 1.444 1.00 96.44 96 PHE A CA 1
ATOM 801 C C . PHE A 1 96 ? 0.327 -2.955 2.175 1.00 96.44 96 PHE A C 1
ATOM 803 O O . PHE A 1 96 ? 0.462 -2.899 3.400 1.00 96.44 96 PHE A O 1
ATOM 810 N N . ARG A 1 97 ? 1.196 -3.575 1.378 1.00 94.56 97 ARG A N 1
ATOM 811 C CA . ARG A 1 97 ? 2.541 -3.982 1.773 1.00 94.56 97 ARG A CA 1
ATOM 812 C C . ARG A 1 97 ? 3.517 -3.685 0.647 1.00 94.56 97 ARG A C 1
ATOM 814 O O . ARG A 1 97 ? 3.413 -4.272 -0.427 1.00 94.56 97 ARG A O 1
ATOM 821 N N . VAL A 1 98 ? 4.486 -2.829 0.929 1.00 94.44 98 VAL A N 1
ATOM 822 C CA . VAL A 1 98 ? 5.574 -2.515 0.009 1.00 94.44 98 VAL A CA 1
ATOM 823 C C . VAL A 1 98 ? 6.872 -3.007 0.622 1.00 94.44 98 VAL A C 1
ATOM 825 O O . VAL A 1 98 ? 7.236 -2.633 1.736 1.00 94.44 98 VAL A O 1
ATOM 828 N N . ASN A 1 99 ? 7.547 -3.886 -0.105 1.00 92.81 99 ASN A N 1
ATOM 829 C CA . ASN A 1 99 ? 8.920 -4.268 0.177 1.00 92.81 99 ASN A CA 1
ATOM 830 C C . ASN A 1 99 ? 9.830 -3.312 -0.604 1.00 92.81 99 ASN A C 1
ATOM 832 O O . ASN A 1 99 ? 9.573 -3.069 -1.784 1.00 92.81 99 ASN A O 1
ATOM 836 N N . PHE A 1 100 ? 10.895 -2.797 0.003 1.00 92.25 100 PHE A N 1
ATOM 837 C CA . PHE A 1 100 ? 11.781 -1.871 -0.691 1.00 92.25 100 PHE A CA 1
ATOM 838 C C . PHE A 1 100 ? 13.255 -1.978 -0.312 1.00 92.25 100 PHE A C 1
ATOM 840 O O . PHE A 1 100 ? 13.626 -2.478 0.752 1.00 92.25 100 PHE A O 1
ATOM 847 N N . GLY A 1 101 ? 14.103 -1.594 -1.270 1.00 86.00 101 GLY A N 1
ATOM 848 C CA . GLY A 1 101 ? 15.562 -1.621 -1.145 1.00 86.00 101 GLY A CA 1
ATOM 849 C C . GLY A 1 101 ? 16.176 -0.333 -0.597 1.00 86.00 101 GLY A C 1
ATOM 850 O O . GLY A 1 101 ? 17.271 -0.387 -0.039 1.00 86.00 101 GLY A O 1
ATOM 851 N N . THR A 1 102 ? 15.497 0.806 -0.735 1.00 83.50 102 THR A N 1
ATOM 852 C CA . THR A 1 102 ? 15.933 2.086 -0.170 1.00 83.50 102 THR A CA 1
ATOM 853 C C . THR A 1 102 ? 15.906 2.059 1.353 1.00 83.50 102 THR A C 1
ATOM 855 O O . THR A 1 102 ? 14.994 1.519 1.970 1.00 83.50 102 THR A O 1
ATOM 858 N N . ALA A 1 103 ? 16.915 2.661 1.980 1.00 82.88 103 ALA A N 1
ATOM 859 C CA . ALA A 1 103 ? 16.891 2.880 3.417 1.00 82.88 103 ALA A CA 1
ATOM 860 C C . ALA A 1 103 ? 15.992 4.086 3.717 1.00 82.88 103 ALA A C 1
ATOM 862 O O . ALA A 1 103 ? 16.410 5.229 3.543 1.00 82.88 103 ALA A O 1
ATOM 863 N N . LEU A 1 104 ? 14.768 3.828 4.167 1.00 86.44 104 LEU A N 1
ATOM 864 C CA . LEU A 1 104 ? 13.902 4.839 4.756 1.00 86.44 104 LEU A CA 1
ATOM 865 C C . LEU A 1 104 ? 14.110 4.891 6.271 1.00 86.44 104 LEU A C 1
ATOM 867 O O . LEU A 1 104 ? 14.201 3.861 6.954 1.00 86.44 104 LEU A O 1
ATOM 871 N N . SER A 1 105 ? 14.186 6.114 6.787 1.00 85.19 105 SER A N 1
ATOM 872 C CA . SER A 1 105 ? 14.156 6.400 8.217 1.00 85.19 105 SER A CA 1
ATOM 873 C C . SER A 1 105 ? 12.746 6.140 8.740 1.00 85.19 105 SER A C 1
ATOM 875 O O . SER A 1 105 ? 11.768 6.672 8.214 1.00 85.19 105 SER A O 1
ATOM 877 N N . GLU A 1 106 ? 12.641 5.307 9.778 1.00 80.62 106 GLU A N 1
ATOM 878 C CA . GLU A 1 106 ? 11.368 5.098 10.472 1.00 80.62 106 GLU A CA 1
ATOM 879 C C . GLU A 1 106 ? 10.837 6.442 10.995 1.00 80.62 106 GLU A C 1
ATOM 881 O O . GLU A 1 106 ? 9.666 6.753 10.804 1.00 80.62 106 GLU A O 1
ATOM 886 N N . ASP A 1 107 ? 11.703 7.278 11.574 1.00 82.19 107 ASP A N 1
ATOM 887 C CA . ASP A 1 107 ? 11.302 8.564 12.146 1.00 82.19 107 ASP A CA 1
ATOM 888 C C . ASP A 1 107 ? 10.729 9.522 11.095 1.00 82.19 107 ASP A C 1
ATOM 890 O O . ASP A 1 107 ? 9.746 10.202 11.390 1.00 82.19 107 ASP A O 1
ATOM 894 N N . ASP A 1 108 ? 11.271 9.522 9.874 1.00 85.00 108 ASP A N 1
ATOM 895 C CA . ASP A 1 108 ? 10.832 10.407 8.787 1.00 85.00 108 ASP A CA 1
ATOM 896 C C . ASP A 1 108 ? 9.448 9.992 8.277 1.00 85.00 108 ASP A C 1
ATOM 898 O O . ASP A 1 108 ? 8.559 10.826 8.101 1.00 85.00 108 ASP A O 1
ATOM 902 N N . VAL A 1 109 ? 9.226 8.685 8.087 1.00 82.81 109 VAL A N 1
ATOM 903 C CA . VAL A 1 109 ? 7.911 8.163 7.685 1.00 82.81 109 VAL A CA 1
ATOM 904 C C . VAL A 1 109 ? 6.870 8.496 8.751 1.00 82.81 109 VAL A C 1
ATOM 906 O O . VAL A 1 109 ? 5.752 8.889 8.416 1.00 82.81 109 VAL A O 1
ATOM 909 N N . LEU A 1 110 ? 7.231 8.376 10.031 1.00 75.69 110 LEU A N 1
ATOM 910 C CA . LEU A 1 110 ? 6.307 8.588 11.143 1.00 75.69 110 LEU A CA 1
ATOM 911 C C . LEU A 1 110 ? 6.098 10.060 11.510 1.00 75.69 110 LEU A C 1
ATOM 913 O O . LEU A 1 110 ? 5.051 10.391 12.068 1.00 75.69 110 LEU A O 1
ATOM 917 N N . GLU A 1 111 ? 7.042 10.951 11.199 1.00 79.44 111 GLU A N 1
ATOM 918 C CA . GLU A 1 111 ? 6.939 12.386 11.479 1.00 79.44 111 GLU A CA 1
ATOM 919 C C . GLU A 1 111 ? 5.694 13.020 10.866 1.00 79.44 111 GLU A C 1
ATOM 921 O O . GLU A 1 111 ? 5.008 13.778 11.555 1.00 79.44 111 GLU A O 1
ATOM 926 N N . GLY A 1 112 ? 5.333 12.610 9.648 1.00 72.81 112 GLY A N 1
ATOM 927 C CA . GLY A 1 112 ? 4.117 13.058 8.968 1.00 72.81 112 GLY A CA 1
ATOM 928 C C . GLY A 1 112 ? 2.816 12.786 9.736 1.00 72.81 112 GLY A C 1
ATOM 929 O O . GLY A 1 112 ? 1.787 13.379 9.421 1.00 72.81 112 GLY A O 1
ATOM 930 N N . PHE A 1 113 ? 2.840 11.936 10.772 1.00 71.12 113 PHE A N 1
ATOM 931 C CA . PHE A 1 113 ? 1.634 11.473 11.458 1.00 71.12 113 PHE A CA 1
ATOM 932 C C . PHE A 1 113 ? 1.604 11.700 12.976 1.00 71.12 113 PHE A C 1
ATOM 934 O O . PHE A 1 113 ? 0.617 11.351 13.624 1.00 71.12 113 PHE A O 1
ATOM 941 N N . LYS A 1 114 ? 2.629 12.331 13.565 1.00 64.56 114 LYS A N 1
ATOM 942 C CA . LYS A 1 114 ? 2.788 12.470 15.031 1.00 64.56 114 LYS A CA 1
ATOM 943 C C . LYS A 1 114 ? 1.624 13.179 15.753 1.00 64.56 114 LYS A C 1
ATOM 945 O O . LYS A 1 114 ? 1.426 12.950 16.944 1.00 64.56 114 LYS A O 1
ATOM 950 N N . ASN A 1 115 ? 0.823 13.996 15.063 1.00 58.31 115 ASN A N 1
ATOM 951 C CA . ASN A 1 115 ? -0.191 14.865 15.684 1.00 58.31 115 ASN A CA 1
ATOM 952 C C . ASN A 1 115 ? -1.554 14.201 15.993 1.00 58.31 115 ASN A C 1
ATOM 954 O O . ASN A 1 115 ? -2.448 14.873 16.502 1.00 58.31 115 ASN A O 1
ATOM 958 N N . GLY A 1 116 ? -1.738 12.901 15.731 1.00 56.50 116 GLY A N 1
ATOM 959 C CA . GLY A 1 116 ? -3.021 12.211 15.973 1.00 56.50 116 GLY A CA 1
ATOM 960 C C . GLY A 1 116 ? -2.913 10.721 16.303 1.00 56.50 116 GLY A C 1
ATOM 961 O O . GLY A 1 116 ? -3.906 9.997 16.243 1.00 56.50 116 GLY A O 1
ATOM 962 N N . THR A 1 117 ? -1.711 10.244 16.621 1.00 65.12 117 THR A N 1
ATOM 963 C CA . THR A 1 117 ? -1.376 8.815 16.647 1.00 65.12 117 THR A CA 1
ATOM 964 C C . THR A 1 117 ? -1.246 8.232 18.041 1.00 65.12 117 THR A C 1
ATOM 966 O O . THR A 1 117 ? -0.582 8.801 18.906 1.00 65.12 117 THR A O 1
ATOM 969 N N . LYS A 1 118 ? -1.756 7.009 18.226 1.00 69.56 118 LYS A N 1
ATOM 970 C CA . LYS A 1 118 ? -1.261 6.133 19.296 1.00 69.56 118 LYS A CA 1
ATOM 971 C C . LYS A 1 118 ? -0.017 5.417 18.780 1.00 69.56 118 LYS A C 1
ATOM 973 O O . LYS A 1 118 ? -0.105 4.645 17.824 1.00 69.56 118 LYS A O 1
ATOM 978 N N . TYR A 1 119 ? 1.124 5.682 19.410 1.00 63.97 119 TYR A N 1
ATOM 979 C CA . TYR A 1 119 ? 2.396 5.049 19.078 1.00 63.97 119 TYR A CA 1
ATOM 980 C C . TYR A 1 119 ? 2.765 3.995 20.121 1.00 63.97 119 TYR A C 1
ATOM 982 O O . TYR A 1 119 ? 2.726 4.255 21.324 1.00 63.97 119 TYR A O 1
ATOM 990 N N . SER A 1 120 ? 3.124 2.796 19.664 1.00 65.12 120 SER A N 1
ATOM 991 C CA . SER A 1 120 ? 3.637 1.732 20.527 1.00 65.12 120 SER A CA 1
ATOM 992 C C . SER A 1 120 ? 5.107 1.467 20.208 1.00 65.12 120 SER A C 1
ATOM 994 O O . SER A 1 120 ? 5.426 0.745 19.261 1.00 65.12 120 SER A O 1
ATOM 996 N N . ASN A 1 121 ? 5.999 2.003 21.052 1.00 57.75 121 ASN A N 1
ATOM 997 C CA . ASN A 1 121 ? 7.455 1.818 20.952 1.00 57.75 121 ASN A CA 1
ATOM 998 C C . ASN A 1 121 ? 7.875 0.341 20.900 1.00 57.75 121 ASN A C 1
ATOM 1000 O O . ASN A 1 121 ? 8.804 -0.015 20.183 1.00 57.75 121 ASN A O 1
ATOM 1004 N N . SER A 1 122 ? 7.198 -0.536 21.649 1.00 59.66 122 SER A N 1
ATOM 1005 C CA . SER A 1 122 ? 7.573 -1.952 21.752 1.00 59.66 122 SER A CA 1
ATOM 1006 C C . SER A 1 122 ? 7.239 -2.766 20.503 1.00 59.66 122 SER A C 1
ATOM 1008 O O . SER A 1 122 ? 7.864 -3.795 20.258 1.00 59.66 122 SER A O 1
ATOM 1010 N N . SER A 1 123 ? 6.257 -2.324 19.712 1.00 61.19 123 SER A N 1
ATOM 1011 C CA . SER A 1 123 ? 5.783 -3.055 18.533 1.00 61.19 123 SER A CA 1
ATOM 1012 C C . SER A 1 123 ? 6.109 -2.375 17.202 1.00 61.19 123 SER A C 1
ATOM 1014 O O . SER A 1 123 ? 5.919 -3.009 16.159 1.00 61.19 123 SER A O 1
ATOM 1016 N N . LYS A 1 124 ? 6.640 -1.139 17.238 1.00 77.56 124 LYS A N 1
ATOM 1017 C CA . LYS A 1 124 ? 6.869 -0.272 16.067 1.00 77.56 124 LYS A CA 1
ATOM 1018 C C . LYS A 1 124 ? 5.613 -0.144 15.203 1.00 77.56 124 LYS A C 1
ATOM 1020 O O . LYS A 1 124 ? 5.646 -0.291 13.982 1.00 77.56 124 LYS A O 1
ATOM 1025 N N . ILE A 1 125 ? 4.485 0.043 15.882 1.00 84.88 125 ILE A N 1
ATOM 1026 C CA . ILE A 1 125 ? 3.169 0.181 15.271 1.00 84.88 125 ILE A CA 1
ATOM 1027 C C . ILE A 1 125 ? 2.674 1.601 15.498 1.00 84.88 125 ILE A C 1
ATOM 1029 O O . ILE A 1 125 ? 2.748 2.133 16.612 1.00 84.88 125 ILE A O 1
ATOM 1033 N N . VAL A 1 126 ? 2.118 2.172 14.437 1.00 87.62 126 VAL A N 1
ATOM 1034 C CA . VAL A 1 126 ? 1.437 3.461 14.443 1.00 87.62 126 VAL A CA 1
ATOM 1035 C C . VAL A 1 126 ? -0.027 3.223 14.139 1.00 87.62 126 VAL A C 1
ATOM 1037 O O . VAL A 1 126 ? -0.364 2.539 13.177 1.00 87.62 126 VAL A O 1
ATOM 1040 N N . ILE A 1 127 ? -0.900 3.764 14.982 1.00 90.62 127 ILE A N 1
ATOM 1041 C CA . ILE A 1 127 ? -2.344 3.666 14.796 1.00 90.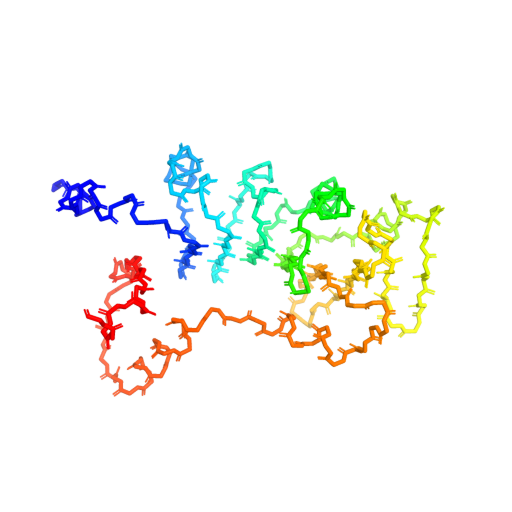62 127 ILE A CA 1
ATOM 1042 C C . ILE A 1 127 ? -2.875 5.046 14.445 1.00 90.62 127 ILE A C 1
ATOM 1044 O O . ILE A 1 127 ? -2.738 5.987 15.232 1.00 90.62 127 ILE A O 1
ATOM 1048 N N . LEU A 1 128 ? -3.499 5.128 13.276 1.00 91.69 128 LEU A N 1
ATOM 1049 C CA . LEU A 1 128 ? -4.061 6.332 12.689 1.00 91.69 128 LEU A CA 1
ATOM 1050 C C . LEU A 1 128 ? -5.592 6.257 12.702 1.00 91.69 128 LEU A C 1
ATOM 1052 O O . LEU A 1 128 ? -6.158 5.187 12.444 1.00 91.69 128 LEU A O 1
ATOM 1056 N N . PRO A 1 129 ? -6.286 7.369 12.991 1.00 92.69 129 PRO A N 1
ATOM 1057 C CA . PRO A 1 129 ? -7.725 7.437 12.796 1.00 92.69 129 PRO A CA 1
ATOM 1058 C C . PRO A 1 129 ? -8.063 7.347 11.302 1.00 92.69 129 PRO A C 1
ATOM 1060 O O . PRO A 1 129 ? -7.290 7.778 10.449 1.00 92.69 129 PRO A O 1
ATOM 1063 N N . THR A 1 130 ? -9.242 6.816 10.993 1.00 93.44 130 THR A N 1
ATOM 1064 C CA . THR A 1 130 ? -9.826 6.887 9.646 1.00 93.44 130 THR A CA 1
ATOM 1065 C C . THR A 1 130 ? -11.077 7.761 9.672 1.00 93.44 130 THR A C 1
ATOM 1067 O O . THR A 1 130 ? -11.552 8.144 10.744 1.00 93.44 130 THR A O 1
ATOM 1070 N N . LYS A 1 131 ? -11.658 8.053 8.502 1.00 92.56 131 LYS A N 1
ATOM 1071 C CA . LYS A 1 131 ? -12.983 8.695 8.432 1.00 92.56 131 LYS A CA 1
ATOM 1072 C C . LYS A 1 131 ? -14.115 7.832 8.993 1.00 92.56 131 LYS A C 1
ATOM 1074 O O . LYS A 1 131 ? -15.149 8.378 9.369 1.00 92.56 131 LYS A O 1
ATOM 1079 N N . SER A 1 132 ? -13.944 6.510 9.046 1.00 92.38 132 SER A N 1
ATOM 1080 C CA . SER A 1 132 ? -14.931 5.620 9.651 1.00 92.38 132 SER A CA 1
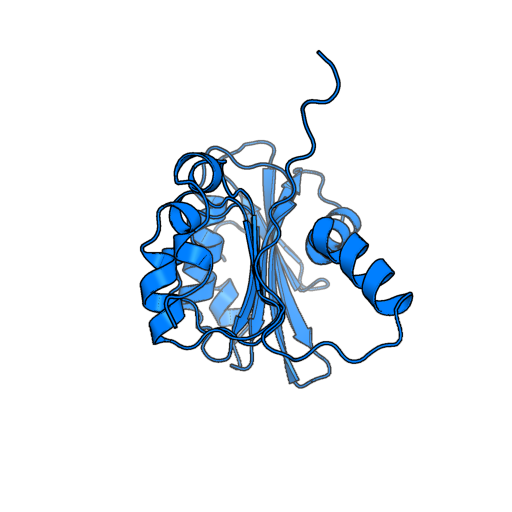ATOM 1081 C C . SER A 1 132 ? -14.719 5.555 11.157 1.00 92.38 132 SER A C 1
ATOM 1083 O O . SER A 1 132 ? -13.633 5.231 11.638 1.00 92.38 132 SER A O 1
ATOM 1085 N N . ALA A 1 133 ? -15.783 5.832 11.911 1.00 89.12 133 ALA A N 1
ATOM 1086 C CA . ALA A 1 133 ? -15.720 5.844 13.361 1.00 89.12 133 ALA A CA 1
ATOM 1087 C C . ALA A 1 133 ? -15.408 4.465 13.951 1.00 89.12 133 ALA A C 1
ATOM 1089 O O . ALA A 1 133 ? -14.958 4.433 15.080 1.00 89.12 133 ALA A O 1
ATOM 1090 N N . ASP A 1 134 ? -15.579 3.350 13.242 1.00 94.25 134 ASP A N 1
ATOM 1091 C CA . ASP A 1 134 ? -15.331 2.008 13.796 1.00 94.25 134 ASP A CA 1
ATOM 1092 C C . ASP A 1 134 ? -14.007 1.388 13.332 1.00 94.25 134 ASP A C 1
ATOM 1094 O O . ASP A 1 134 ? -13.624 0.304 13.782 1.00 94.25 134 ASP A O 1
ATOM 1098 N N . LEU A 1 135 ? -13.272 2.101 12.473 1.00 95.38 135 LEU A N 1
ATOM 1099 C CA . LEU A 1 135 ? -12.055 1.610 11.843 1.00 95.38 135 LEU A CA 1
ATOM 1100 C C . LEU A 1 135 ? -10.848 2.487 12.173 1.00 95.38 135 LEU A C 1
ATOM 1102 O O . LEU A 1 135 ? -10.923 3.715 12.268 1.00 95.38 135 LEU A O 1
ATOM 1106 N N . ILE A 1 136 ? -9.703 1.830 12.292 1.00 94.69 136 ILE A N 1
ATOM 1107 C CA . ILE A 1 136 ? -8.388 2.450 12.443 1.00 94.69 136 ILE A CA 1
ATOM 1108 C C . ILE A 1 136 ? -7.464 1.947 11.342 1.00 94.69 136 ILE A C 1
ATOM 1110 O O . ILE A 1 136 ? -7.637 0.841 10.833 1.00 94.69 136 ILE A O 1
ATOM 1114 N N . PHE A 1 137 ? -6.468 2.745 10.979 1.00 94.62 137 PHE A N 1
ATOM 1115 C CA . PHE A 1 137 ? -5.430 2.329 10.048 1.00 94.62 137 PHE A CA 1
ATOM 1116 C C . PHE A 1 137 ? -4.144 2.067 10.819 1.00 94.62 137 PHE A C 1
ATOM 1118 O O . PHE A 1 137 ? -3.616 2.943 11.503 1.00 94.62 137 PHE A O 1
ATOM 1125 N N . VAL A 1 138 ? -3.674 0.829 10.759 1.00 93.38 138 VAL A N 1
ATOM 1126 C CA . VAL A 1 138 ? -2.509 0.369 11.508 1.00 93.38 138 VAL A CA 1
ATOM 1127 C C . VAL A 1 138 ? -1.338 0.282 10.549 1.00 93.38 138 VAL A C 1
ATOM 1129 O O . VAL A 1 138 ? -1.410 -0.455 9.573 1.00 93.38 138 VAL A O 1
ATOM 1132 N N . VAL A 1 139 ? -0.263 1.009 10.832 1.00 92.25 139 VAL A N 1
ATOM 1133 C CA . VAL A 1 139 ? 0.964 1.035 10.034 1.00 92.25 139 VAL A CA 1
ATOM 1134 C C . VAL A 1 139 ? 2.093 0.400 10.825 1.00 92.25 139 VAL A C 1
ATOM 1136 O O . VAL A 1 139 ? 2.240 0.622 12.029 1.00 92.25 139 VAL A O 1
ATOM 1139 N N . LYS A 1 140 ? 2.905 -0.400 10.143 1.00 90.19 140 LYS A N 1
ATOM 1140 C CA . LYS A 1 140 ? 4.076 -1.048 10.708 1.00 90.19 140 LYS A CA 1
ATOM 1141 C C . LYS A 1 140 ? 5.212 -1.030 9.703 1.00 90.19 140 LYS A C 1
ATOM 1143 O O . LYS A 1 140 ? 5.039 -1.410 8.549 1.00 90.19 140 LYS A O 1
ATOM 1148 N N . MET A 1 141 ? 6.388 -0.6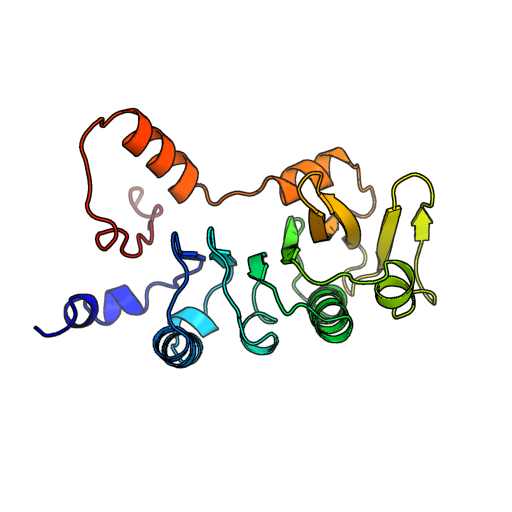57 10.183 1.00 88.44 141 MET A N 1
ATOM 1149 C CA . MET A 1 141 ? 7.626 -0.753 9.425 1.00 88.44 141 MET A CA 1
ATOM 1150 C C . MET A 1 141 ? 8.508 -1.838 10.035 1.00 88.44 141 MET A C 1
ATOM 1152 O O . MET A 1 141 ? 8.569 -2.006 11.257 1.00 88.44 141 MET A O 1
ATOM 1156 N N . ARG A 1 142 ? 9.151 -2.639 9.188 1.00 85.94 142 ARG A N 1
ATOM 1157 C CA . ARG A 1 142 ? 10.056 -3.706 9.618 1.00 85.94 142 ARG A CA 1
ATOM 1158 C C . ARG A 1 142 ? 11.295 -3.709 8.750 1.00 85.94 142 ARG A C 1
ATOM 1160 O O . ARG A 1 142 ? 11.227 -3.485 7.549 1.00 85.94 142 ARG A O 1
ATOM 1167 N N . ARG A 1 143 ? 12.421 -4.066 9.354 1.00 82.69 143 ARG A N 1
ATOM 1168 C CA . ARG A 1 143 ? 13.623 -4.422 8.607 1.00 82.69 143 ARG A CA 1
ATOM 1169 C C . ARG A 1 143 ? 13.609 -5.923 8.339 1.00 82.69 143 ARG A C 1
ATOM 1171 O O . ARG A 1 143 ? 13.428 -6.716 9.263 1.00 82.69 143 ARG A O 1
ATOM 1178 N N . SER A 1 144 ? 13.766 -6.304 7.080 1.00 74.69 144 SER A N 1
ATOM 1179 C CA . SER A 1 144 ? 13.959 -7.688 6.665 1.00 74.69 144 SER A CA 1
ATOM 1180 C C . SER A 1 144 ? 15.374 -8.148 7.008 1.00 74.69 144 SER A C 1
ATOM 1182 O O . SER A 1 144 ? 16.331 -7.373 6.971 1.00 74.69 144 SER A O 1
ATOM 1184 N N . ILE A 1 145 ? 15.520 -9.444 7.288 1.00 71.69 145 ILE A N 1
ATOM 1185 C CA . ILE A 1 145 ? 16.823 -10.085 7.514 1.00 71.69 145 ILE A CA 1
ATOM 1186 C C . ILE A 1 145 ? 17.719 -10.060 6.265 1.00 71.69 145 ILE A C 1
ATOM 1188 O O . ILE A 1 145 ? 18.930 -10.192 6.381 1.00 71.69 145 ILE A O 1
ATOM 1192 N N . PHE A 1 146 ? 17.136 -9.848 5.081 1.00 73.06 146 PHE A N 1
ATOM 1193 C CA . PHE A 1 146 ? 17.853 -9.769 3.805 1.00 73.06 146 PHE A CA 1
ATOM 1194 C C . PHE A 1 146 ? 18.258 -8.334 3.425 1.00 73.06 146 PHE A C 1
ATOM 1196 O O . PHE A 1 146 ? 18.569 -8.067 2.271 1.00 73.06 146 PHE A O 1
ATOM 1203 N N . GLY A 1 147 ? 18.222 -7.394 4.375 1.00 75.25 147 GLY A N 1
ATOM 1204 C CA . GLY A 1 147 ? 18.631 -6.002 4.157 1.00 75.25 147 GLY A CA 1
ATOM 1205 C C . GLY A 1 147 ? 17.553 -5.093 3.561 1.00 75.25 147 GLY A C 1
ATOM 1206 O O . GLY A 1 147 ? 17.719 -3.879 3.604 1.00 75.25 147 GLY A O 1
ATOM 1207 N N . TYR A 1 148 ? 16.439 -5.651 3.083 1.00 82.94 148 TYR A N 1
ATOM 1208 C CA . TYR A 1 148 ? 15.265 -4.887 2.649 1.00 82.94 148 TYR A CA 1
ATOM 1209 C C . TYR A 1 148 ? 14.489 -4.300 3.832 1.00 82.94 148 TYR A C 1
ATOM 1211 O O . TYR A 1 148 ? 14.628 -4.744 4.976 1.00 82.94 148 TYR A O 1
ATOM 1219 N N . GLN A 1 149 ? 13.628 -3.333 3.552 1.00 89.38 149 GLN A N 1
ATOM 1220 C CA . GLN A 1 149 ? 12.625 -2.842 4.487 1.00 89.38 149 GLN A CA 1
ATOM 1221 C C . GLN A 1 149 ? 11.222 -3.150 3.965 1.00 89.38 149 GLN A C 1
ATOM 1223 O O . GLN A 1 149 ? 10.991 -3.256 2.763 1.00 89.38 149 GLN A O 1
ATOM 1228 N N . ASP A 1 150 ? 10.292 -3.313 4.896 1.00 90.38 150 ASP A N 1
ATOM 1229 C CA . ASP A 1 150 ? 8.885 -3.557 4.623 1.00 90.38 150 ASP A CA 1
ATOM 1230 C C . ASP A 1 150 ? 8.082 -2.456 5.310 1.00 90.38 150 ASP A C 1
ATOM 1232 O O . ASP A 1 150 ? 8.205 -2.272 6.526 1.00 90.38 150 ASP A O 1
ATOM 1236 N N . LEU A 1 151 ? 7.227 -1.771 4.554 1.00 92.88 151 LEU A N 1
ATOM 1237 C CA . LEU A 1 151 ? 6.177 -0.915 5.094 1.00 92.88 151 LEU A CA 1
ATOM 1238 C C . LEU A 1 151 ? 4.835 -1.566 4.785 1.00 92.88 151 LEU A C 1
ATOM 1240 O O . LEU A 1 151 ? 4.519 -1.872 3.635 1.00 92.88 151 LEU A O 1
ATOM 1244 N N . GLU A 1 152 ? 4.048 -1.792 5.825 1.00 93.69 152 GLU A N 1
ATOM 1245 C CA . GLU A 1 152 ? 2.716 -2.363 5.711 1.00 93.69 152 GLU A CA 1
ATOM 1246 C C . GLU A 1 152 ? 1.711 -1.517 6.483 1.00 93.69 152 GLU A C 1
ATOM 1248 O O . GLU A 1 152 ? 1.982 -1.062 7.594 1.00 93.69 152 GLU A O 1
ATOM 1253 N N . GLY A 1 153 ? 0.544 -1.312 5.888 1.00 95.00 153 GLY A N 1
ATOM 1254 C CA . GLY A 1 153 ? -0.531 -0.524 6.467 1.00 95.00 153 GLY A CA 1
ATOM 1255 C C . GLY A 1 153 ? -1.860 -1.195 6.182 1.00 95.00 153 GLY A C 1
ATOM 1256 O O . GLY A 1 153 ? -2.138 -1.467 5.021 1.00 95.00 153 GLY A O 1
ATOM 1257 N N . TYR A 1 154 ? -2.672 -1.472 7.201 1.00 96.19 154 TYR A N 1
ATOM 1258 C CA . TYR A 1 154 ? -3.975 -2.114 7.019 1.00 96.19 154 TYR A CA 1
ATOM 1259 C C . TYR A 1 154 ? -5.062 -1.486 7.883 1.00 96.19 154 TYR A C 1
ATOM 1261 O O . TYR A 1 154 ? -4.863 -1.184 9.062 1.00 96.19 154 TYR A O 1
ATOM 1269 N N . VAL A 1 155 ? -6.250 -1.367 7.299 1.00 96.31 155 VAL A N 1
ATOM 1270 C CA . VAL A 1 155 ? -7.487 -1.023 7.992 1.00 96.31 155 VAL A CA 1
ATOM 1271 C C . VAL A 1 155 ? -7.876 -2.175 8.905 1.00 96.31 155 VAL A C 1
ATOM 1273 O O . VAL A 1 155 ? -7.998 -3.320 8.469 1.00 96.31 155 VAL A O 1
ATOM 1276 N N . CYS A 1 156 ? -8.096 -1.861 10.169 1.00 95.38 156 CYS A N 1
ATOM 1277 C CA . CYS A 1 156 ? -8.478 -2.800 11.209 1.00 95.38 156 CYS A CA 1
ATOM 1278 C C . CYS A 1 156 ? -9.684 -2.261 11.979 1.00 95.38 156 CYS A C 1
ATOM 1280 O O . CYS A 1 156 ? -9.964 -1.059 11.963 1.00 95.38 156 CYS A O 1
ATOM 1282 N N . ASN A 1 157 ? -10.371 -3.146 12.696 1.00 94.31 157 ASN A N 1
ATOM 1283 C CA . ASN A 1 157 ? -11.385 -2.723 13.656 1.00 94.31 157 ASN A CA 1
ATOM 1284 C C . ASN A 1 157 ? -10.736 -1.978 14.834 1.00 94.31 157 ASN A C 1
ATOM 1286 O O . ASN A 1 157 ? -9.564 -2.190 15.159 1.00 94.31 157 ASN A O 1
ATOM 1290 N N . LYS A 1 158 ? -11.496 -1.098 15.493 1.00 89.94 158 LYS A N 1
ATOM 1291 C CA . LYS A 1 158 ? -11.026 -0.319 16.654 1.00 89.94 158 LYS A CA 1
ATOM 1292 C C . LYS A 1 158 ? -10.492 -1.159 17.820 1.00 89.94 158 LYS A C 1
ATOM 1294 O O . LYS A 1 158 ? -9.627 -0.683 18.553 1.00 89.94 158 LYS A O 1
ATOM 1299 N N . ASP A 1 159 ? -10.985 -2.381 17.994 1.00 88.19 159 ASP A N 1
ATOM 1300 C CA . ASP A 1 159 ? -10.538 -3.357 18.996 1.00 88.19 159 ASP A CA 1
ATOM 1301 C C . ASP A 1 159 ? -9.353 -4.219 18.516 1.00 88.19 159 ASP A C 1
ATOM 1303 O O . ASP A 1 159 ? -9.111 -5.310 19.037 1.00 88.19 159 ASP A O 1
ATOM 1307 N N . PHE A 1 160 ? -8.617 -3.707 17.526 1.00 85.31 160 PHE A N 1
ATOM 1308 C CA . PHE A 1 160 ? -7.461 -4.297 16.864 1.00 85.31 160 PHE A CA 1
ATOM 1309 C C . PHE A 1 160 ? -6.633 -5.265 17.715 1.00 85.31 160 PHE A C 1
ATOM 1311 O O . PHE A 1 160 ? -6.104 -4.929 18.780 1.00 85.31 160 PHE A O 1
ATOM 1318 N N . LYS A 1 161 ? -6.407 -6.451 17.141 1.00 87.31 161 LYS A N 1
ATOM 1319 C CA . LYS A 1 161 ? -5.486 -7.466 17.658 1.00 87.31 161 LYS A CA 1
ATOM 1320 C C . LYS A 1 161 ? -4.364 -7.702 16.658 1.00 87.31 161 LYS A C 1
ATOM 1322 O O . LYS A 1 161 ? -4.598 -7.791 15.455 1.00 87.31 161 LYS A O 1
ATOM 1327 N N . GLN A 1 162 ? -3.141 -7.907 17.151 1.00 84.56 162 GLN A N 1
ATOM 1328 C CA . GLN A 1 162 ? -1.987 -8.148 16.275 1.00 84.56 162 GLN A CA 1
ATOM 1329 C C . GLN A 1 162 ? -2.165 -9.356 15.341 1.00 84.56 162 GLN A C 1
ATOM 1331 O O . GLN A 1 162 ? -1.604 -9.365 14.248 1.00 84.56 162 GLN A O 1
ATOM 1336 N N . ASP A 1 163 ? -2.932 -10.371 15.738 1.00 85.12 163 ASP A N 1
ATOM 1337 C CA . ASP A 1 163 ? -3.174 -11.541 14.889 1.00 85.12 163 ASP A CA 1
ATOM 1338 C C . ASP A 1 163 ? -4.091 -11.231 13.696 1.00 85.12 163 ASP A C 1
ATOM 1340 O O . ASP A 1 163 ? -3.909 -11.806 12.622 1.00 85.12 163 ASP A O 1
ATOM 1344 N N . GLU A 1 164 ? -4.998 -10.257 13.830 1.00 81.69 164 GLU A N 1
ATOM 1345 C CA . GLU A 1 164 ? -5.775 -9.728 12.704 1.00 81.69 164 GLU A CA 1
ATOM 1346 C C . GLU A 1 164 ? -4.844 -9.054 11.686 1.00 81.69 164 GLU A C 1
ATOM 1348 O O . GLU A 1 164 ? -4.898 -9.344 10.492 1.00 81.69 164 GLU A O 1
ATOM 1353 N N . PHE A 1 165 ? -3.890 -8.253 12.171 1.00 84.88 165 PHE A N 1
ATOM 1354 C CA . PHE A 1 165 ? -2.863 -7.638 11.327 1.00 84.88 165 PHE A CA 1
ATOM 1355 C C . PHE A 1 165 ? -2.044 -8.667 10.551 1.00 84.88 165 PHE A C 1
ATOM 1357 O O . PHE A 1 165 ? -1.792 -8.513 9.357 1.00 84.88 165 PHE A O 1
ATOM 1364 N N . LYS A 1 166 ? -1.614 -9.739 11.233 1.00 85.44 166 LYS A N 1
ATOM 1365 C CA . LYS A 1 166 ? -0.837 -10.818 10.611 1.00 85.44 166 LYS A CA 1
ATOM 1366 C C . LYS A 1 166 ? -1.633 -11.497 9.502 1.00 85.44 166 LYS A C 1
ATOM 1368 O O . LYS A 1 166 ? -1.038 -11.833 8.483 1.00 85.44 166 LYS A O 1
ATOM 1373 N N . LYS A 1 167 ? -2.949 -11.668 9.679 1.00 87.56 167 LYS A N 1
ATOM 1374 C CA . LYS A 1 167 ? -3.844 -12.228 8.657 1.00 87.56 167 LYS A CA 1
ATOM 1375 C C . LYS A 1 167 ? -3.905 -11.350 7.406 1.00 87.56 167 LYS A C 1
ATOM 1377 O O . LYS A 1 167 ? -3.899 -11.882 6.301 1.00 87.56 167 LYS A O 1
ATOM 1382 N N . TYR A 1 168 ? -3.942 -10.027 7.556 1.00 87.94 168 TYR A N 1
ATOM 1383 C CA . TYR A 1 168 ? -3.904 -9.121 6.403 1.00 87.94 168 TYR A CA 1
ATOM 1384 C C . TYR A 1 168 ? -2.516 -9.080 5.753 1.00 87.94 168 TYR A C 1
ATOM 1386 O O . TYR A 1 168 ? -2.406 -9.188 4.537 1.00 87.94 168 TYR A O 1
ATOM 1394 N N . SER A 1 169 ? -1.448 -9.055 6.552 1.00 82.12 169 SER A N 1
ATOM 1395 C CA . SER A 1 169 ? -0.054 -9.071 6.080 1.00 82.12 169 SER A CA 1
ATOM 1396 C C . SER A 1 169 ? 0.337 -10.347 5.318 1.00 82.12 169 SER A C 1
ATOM 1398 O O . SER A 1 169 ? 1.182 -10.316 4.414 1.00 82.12 169 SER A O 1
ATOM 1400 N N . SER A 1 170 ? -0.272 -11.483 5.672 1.00 82.50 170 SER A N 1
ATOM 1401 C CA . SER A 1 170 ? -0.073 -12.764 4.993 1.00 82.50 170 SER A CA 1
ATOM 1402 C C . SER A 1 170 ? -0.961 -12.947 3.767 1.00 82.50 170 SER A C 1
ATOM 1404 O O . SER A 1 170 ? -0.840 -13.975 3.099 1.00 82.50 170 SER A O 1
ATOM 1406 N N . TRP A 1 171 ? -1.822 -11.973 3.445 1.00 77.94 171 TRP A N 1
ATOM 1407 C CA . TRP A 1 171 ? -2.708 -12.064 2.297 1.00 77.94 171 TRP A CA 1
ATOM 1408 C C . TRP A 1 171 ? -1.906 -12.306 1.017 1.00 77.94 171 TRP A C 1
ATOM 1410 O O . TRP A 1 171 ? -1.010 -11.545 0.635 1.00 77.94 171 TRP A O 1
ATOM 1420 N N . VAL A 1 172 ? -2.263 -13.407 0.372 1.00 69.19 172 VAL A N 1
ATOM 1421 C CA . VAL A 1 172 ? -1.880 -13.768 -0.980 1.00 69.19 172 VAL A CA 1
ATOM 1422 C C . VAL A 1 172 ? -3.195 -14.120 -1.686 1.00 69.19 172 VAL A C 1
ATOM 1424 O O . VAL A 1 172 ? -4.014 -14.832 -1.097 1.00 69.19 172 VAL A O 1
ATOM 1427 N N . PRO A 1 173 ? -3.435 -13.616 -2.901 1.00 64.19 173 PRO A N 1
ATOM 1428 C CA . PRO A 1 173 ? -4.638 -13.914 -3.674 1.00 64.19 173 PRO A CA 1
ATOM 1429 C C . PRO A 1 173 ? -4.927 -15.422 -3.761 1.00 64.19 173 PRO A C 1
ATOM 1431 O O . PRO A 1 173 ? -4.027 -16.231 -3.985 1.00 64.19 173 PRO A O 1
ATOM 1434 N N . GLU A 1 174 ? -6.186 -15.834 -3.615 1.00 54.97 174 GLU A N 1
ATOM 1435 C CA . GLU A 1 174 ? -6.565 -17.256 -3.557 1.00 54.97 174 GLU A CA 1
ATOM 1436 C C . GLU A 1 174 ? -6.273 -18.013 -4.866 1.00 54.97 174 GLU A C 1
ATOM 1438 O O . GLU A 1 174 ? -5.807 -19.157 -4.845 1.00 54.97 174 GLU A O 1
ATOM 1443 N N . ASN A 1 175 ? -6.407 -17.331 -6.009 1.00 51.75 175 ASN A N 1
ATOM 1444 C CA . ASN A 1 175 ? -6.014 -17.844 -7.328 1.00 51.75 175 ASN A CA 1
ATOM 1445 C C . ASN A 1 175 ? -4.529 -18.236 -7.382 1.00 51.75 175 ASN A C 1
ATOM 1447 O O . ASN A 1 175 ? -4.152 -19.181 -8.081 1.00 51.75 175 ASN A O 1
ATOM 1451 N N . HIS A 1 176 ? -3.688 -17.565 -6.594 1.00 52.75 176 HIS A N 1
ATOM 1452 C CA . HIS A 1 176 ? -2.287 -17.922 -6.455 1.00 52.75 176 HIS A CA 1
ATOM 1453 C C . HIS A 1 176 ? -2.098 -19.190 -5.611 1.00 52.75 176 HIS A C 1
ATOM 1455 O O . HIS A 1 176 ? -1.349 -20.079 -6.011 1.00 52.75 176 HIS A O 1
ATOM 1461 N N . LEU A 1 177 ? -2.805 -19.337 -4.484 1.00 48.69 177 LEU A N 1
ATOM 1462 C CA . LEU A 1 177 ? -2.731 -20.549 -3.651 1.00 48.69 177 LEU A CA 1
ATOM 1463 C C . LEU A 1 177 ? -3.139 -21.806 -4.434 1.00 48.69 177 LEU A C 1
ATOM 1465 O O . LEU A 1 177 ? -2.500 -22.855 -4.312 1.00 48.69 177 LEU A O 1
ATOM 1469 N N . GLN A 1 178 ? -4.161 -21.696 -5.286 1.00 45.81 178 GLN A N 1
ATOM 1470 C CA . GLN A 1 178 ? -4.588 -22.787 -6.163 1.00 45.81 178 GLN A CA 1
ATOM 1471 C C . GLN A 1 178 ? -3.561 -23.090 -7.269 1.00 45.81 178 GLN A C 1
ATOM 1473 O O . GLN A 1 178 ? -3.312 -24.258 -7.575 1.00 45.81 178 GLN A O 1
ATOM 1478 N N . MET A 1 179 ? -2.914 -22.072 -7.845 1.00 41.44 179 MET A N 1
ATOM 1479 C CA . MET A 1 179 ? -1.850 -22.262 -8.838 1.00 41.44 179 MET A CA 1
ATOM 1480 C C . MET A 1 179 ? -0.574 -22.870 -8.253 1.00 41.44 179 MET A C 1
ATOM 1482 O O . MET A 1 179 ? 0.015 -23.741 -8.886 1.00 41.44 179 MET A O 1
ATOM 1486 N N . THR A 1 180 ? -0.140 -22.450 -7.066 1.00 41.56 180 THR A N 1
ATOM 1487 C CA . THR A 1 180 ? 1.079 -22.970 -6.427 1.00 41.56 180 THR A CA 1
ATOM 1488 C C . THR A 1 180 ? 0.923 -24.449 -6.073 1.00 41.56 180 THR A C 1
ATOM 1490 O O . THR A 1 180 ? 1.843 -25.229 -6.303 1.00 41.56 180 THR A O 1
ATOM 1493 N N . ARG A 1 181 ? -0.283 -24.879 -5.672 1.00 41.28 181 ARG A N 1
ATOM 1494 C CA . ARG A 1 181 ? -0.630 -26.306 -5.525 1.00 41.28 181 ARG A CA 1
ATOM 1495 C C . ARG A 1 181 ? -0.613 -27.074 -6.856 1.00 41.28 181 ARG A C 1
ATOM 1497 O O . ARG A 1 181 ? -0.196 -28.231 -6.889 1.00 41.28 181 ARG A O 1
ATOM 1504 N N . ARG A 1 182 ? -1.027 -26.451 -7.969 1.00 36.62 182 ARG A N 1
ATOM 1505 C CA . ARG A 1 182 ? -0.957 -27.059 -9.317 1.00 36.62 182 ARG A CA 1
ATOM 1506 C C . ARG A 1 182 ? 0.475 -27.164 -9.852 1.00 36.62 182 ARG A C 1
ATOM 1508 O O . ARG A 1 182 ? 0.819 -28.168 -10.457 1.00 36.62 182 ARG A O 1
ATOM 1515 N N . LEU A 1 183 ? 1.322 -26.170 -9.592 1.00 36.56 183 LEU A N 1
ATOM 1516 C CA . LEU A 1 183 ? 2.737 -26.193 -9.982 1.00 36.56 183 LEU A CA 1
ATOM 1517 C C . LEU A 1 183 ? 3.553 -27.182 -9.136 1.00 36.56 183 LEU A C 1
ATOM 1519 O O . LEU A 1 183 ? 4.418 -27.863 -9.668 1.00 36.56 183 LEU A O 1
ATOM 1523 N N . GLN A 1 184 ? 3.237 -27.337 -7.846 1.00 40.41 184 GLN A N 1
ATOM 1524 C CA . GLN A 1 184 ? 3.848 -28.370 -6.996 1.00 40.41 184 GLN A CA 1
ATOM 1525 C C . GLN A 1 184 ? 3.441 -29.801 -7.387 1.00 40.41 184 GLN A C 1
ATOM 1527 O O . GLN A 1 184 ? 4.173 -30.738 -7.087 1.00 40.41 184 GLN A O 1
ATOM 1532 N N . SER A 1 185 ? 2.302 -29.981 -8.066 1.00 40.12 185 SER A N 1
ATOM 1533 C CA . SER A 1 185 ? 1.831 -31.290 -8.546 1.00 40.12 185 SER A CA 1
ATOM 1534 C C . SER A 1 185 ? 2.221 -31.606 -9.996 1.00 40.12 185 SER A C 1
ATOM 1536 O O . SER A 1 185 ? 1.995 -32.727 -10.446 1.00 40.12 185 SER A O 1
ATOM 1538 N N . GLN A 1 186 ? 2.838 -30.668 -10.725 1.00 39.69 186 GLN A N 1
ATOM 1539 C CA . GLN A 1 186 ? 3.291 -30.864 -12.106 1.00 39.69 186 GLN A CA 1
ATOM 1540 C C . GLN A 1 186 ? 4.788 -30.550 -12.226 1.00 39.69 186 GLN A C 1
ATOM 1542 O O . GLN A 1 186 ? 5.187 -29.422 -12.501 1.00 39.69 186 GLN A O 1
ATOM 1547 N N . ILE A 1 187 ? 5.630 -31.570 -12.037 1.00 39.91 187 ILE A N 1
ATOM 1548 C CA . ILE A 1 187 ? 7.066 -31.520 -12.352 1.00 39.91 187 ILE A CA 1
ATOM 1549 C C . ILE A 1 187 ? 7.223 -31.559 -13.882 1.00 39.91 187 ILE A C 1
ATOM 1551 O O . ILE A 1 187 ? 7.485 -32.618 -14.435 1.00 39.91 187 ILE A O 1
ATOM 1555 N N . LEU A 1 188 ? 7.033 -30.438 -14.585 1.00 34.69 188 LEU A N 1
ATOM 1556 C CA . LEU A 1 188 ? 7.492 -30.249 -15.972 1.00 34.69 188 LEU A CA 1
ATOM 1557 C C . LEU A 1 188 ? 7.816 -28.765 -16.247 1.00 34.69 188 LEU A C 1
ATOM 1559 O O . LEU A 1 188 ? 7.198 -27.880 -15.650 1.00 34.69 188 LEU A O 1
ATOM 1563 N N . PRO A 1 189 ? 8.785 -28.463 -17.135 1.00 37.97 189 PRO A N 1
ATOM 1564 C CA . PRO A 1 189 ? 9.304 -27.114 -17.313 1.00 37.97 189 PRO A CA 1
ATOM 1565 C C . PRO A 1 189 ? 8.347 -26.294 -18.184 1.00 37.97 189 PRO A C 1
ATOM 1567 O O . PRO A 1 189 ? 8.193 -26.555 -19.376 1.00 37.97 189 PRO A O 1
ATOM 1570 N N . ILE A 1 190 ? 7.706 -25.283 -17.600 1.00 41.34 190 ILE A N 1
ATOM 1571 C CA . ILE A 1 190 ? 6.922 -24.300 -18.357 1.00 41.34 190 ILE A CA 1
ATOM 1572 C C . ILE A 1 190 ? 7.830 -23.092 -18.661 1.00 41.34 190 ILE A C 1
ATOM 1574 O O . ILE A 1 190 ? 8.455 -22.572 -17.734 1.00 41.34 190 ILE A O 1
ATOM 1578 N N . PRO A 1 191 ? 7.924 -22.619 -19.922 1.00 34.34 191 PRO A N 1
ATOM 1579 C CA . PRO A 1 191 ? 8.748 -21.466 -20.283 1.00 34.34 191 PRO A CA 1
ATOM 1580 C C . PRO A 1 191 ? 8.318 -20.170 -19.562 1.00 34.34 191 PRO A C 1
ATOM 1582 O O . PRO A 1 191 ? 7.120 -19.961 -19.355 1.00 34.34 191 PRO A O 1
ATOM 1585 N N . PRO A 1 192 ? 9.248 -19.242 -19.253 1.00 35.38 192 PRO A N 1
ATOM 1586 C CA . PRO A 1 192 ? 8.981 -18.065 -18.410 1.00 35.38 192 PRO A CA 1
ATOM 1587 C C . PRO A 1 192 ? 7.891 -17.110 -18.926 1.00 35.38 192 PRO A C 1
ATOM 1589 O O . PRO A 1 192 ? 7.277 -16.390 -18.146 1.00 35.38 192 PRO A O 1
ATOM 1592 N N . TRP A 1 193 ? 7.619 -17.111 -20.232 1.00 36.91 193 TRP A N 1
ATOM 1593 C CA . TRP A 1 193 ? 6.672 -16.199 -20.884 1.00 36.91 193 TRP A CA 1
ATOM 1594 C C . TRP A 1 193 ? 5.216 -16.704 -20.900 1.00 36.91 193 TRP A C 1
ATOM 1596 O O . TRP A 1 193 ? 4.335 -16.031 -21.430 1.00 36.91 193 TRP A O 1
ATOM 1606 N N . PHE A 1 194 ? 4.933 -17.871 -20.311 1.00 34.38 194 PHE A N 1
ATOM 1607 C CA . PHE A 1 194 ? 3.608 -18.509 -20.340 1.00 34.38 194 PHE A CA 1
ATOM 1608 C C . PHE A 1 194 ? 2.668 -18.112 -19.186 1.00 34.38 194 PHE A C 1
ATOM 1610 O O . PHE A 1 194 ? 1.578 -18.665 -19.037 1.00 34.38 194 PHE A O 1
ATOM 1617 N N . LEU A 1 195 ? 3.061 -17.156 -18.347 1.00 38.06 195 LEU A N 1
ATOM 1618 C CA . LEU A 1 195 ? 2.304 -16.752 -17.163 1.00 38.06 195 LEU A CA 1
ATOM 1619 C C . LEU A 1 195 ? 1.422 -15.538 -17.472 1.00 38.06 195 LEU A C 1
ATOM 1621 O O . LEU A 1 195 ? 1.676 -14.427 -17.021 1.00 38.06 195 LEU A O 1
ATOM 1625 N N . PHE A 1 196 ? 0.390 -15.778 -18.280 1.00 37.41 196 PHE A N 1
ATOM 1626 C CA . PHE A 1 196 ? -0.625 -14.790 -18.646 1.00 37.41 196 PHE A CA 1
ATOM 1627 C C . PHE A 1 196 ? -1.814 -14.816 -17.670 1.00 37.41 196 PHE A C 1
ATOM 1629 O O . PHE A 1 196 ? -2.253 -15.885 -17.244 1.00 37.41 196 PHE A O 1
ATOM 1636 N N . VAL A 1 197 ? -2.303 -13.617 -17.333 1.00 36.41 197 VAL A N 1
ATOM 1637 C CA . VAL A 1 197 ? -3.449 -13.273 -16.468 1.00 36.41 197 VAL A CA 1
ATOM 1638 C C . VAL A 1 197 ? -4.547 -14.347 -16.452 1.00 36.41 197 VAL A C 1
ATOM 1640 O O . VAL A 1 197 ? -5.156 -14.635 -17.481 1.00 36.41 197 VAL A O 1
ATOM 1643 N N . ARG A 1 198 ? -4.844 -14.904 -15.270 1.00 33.72 198 ARG A N 1
ATOM 1644 C CA . ARG A 1 198 ? -6.094 -15.631 -15.004 1.00 33.72 198 ARG A CA 1
ATOM 1645 C C . ARG A 1 198 ? -6.968 -14.794 -14.074 1.00 33.72 198 ARG A C 1
ATOM 1647 O O . ARG A 1 198 ? -6.732 -14.771 -12.869 1.00 33.72 198 ARG A O 1
ATOM 1654 N N . SER A 1 199 ? -7.985 -14.145 -14.630 1.00 33.84 199 SER A N 1
ATOM 1655 C CA . SER A 1 199 ? -9.200 -13.814 -13.889 1.00 33.84 199 SER A CA 1
ATOM 1656 C C . SER A 1 199 ? -9.958 -15.120 -13.616 1.00 33.84 199 SER A C 1
ATOM 1658 O O . SER A 1 199 ? -10.054 -15.987 -14.485 1.00 33.84 199 SER A O 1
ATOM 1660 N N . VAL A 1 200 ? -10.442 -15.305 -12.389 1.00 31.77 200 VAL A N 1
ATOM 1661 C CA . VAL A 1 200 ? -11.382 -16.380 -12.046 1.00 31.77 200 VAL A CA 1
ATOM 1662 C C . VAL A 1 200 ? -12.704 -15.704 -11.734 1.00 31.77 200 VAL A C 1
ATOM 1664 O O . VAL A 1 200 ? -12.818 -15.018 -10.723 1.00 31.77 200 VAL A O 1
ATOM 1667 N N . VAL A 1 201 ? -13.682 -15.900 -12.616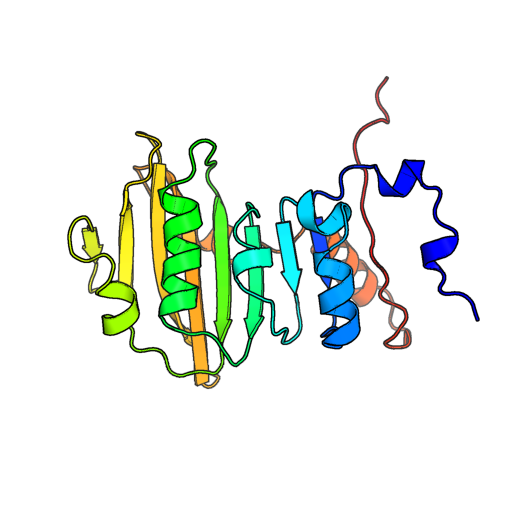 1.00 30.83 201 VAL A N 1
ATOM 1668 C CA . VAL A 1 201 ? -15.100 -15.761 -12.288 1.00 30.83 201 VAL A CA 1
ATOM 1669 C C . VAL A 1 201 ? -15.498 -17.039 -11.563 1.00 30.83 201 VAL A C 1
ATOM 1671 O O . VAL A 1 201 ? -15.408 -18.131 -12.121 1.00 30.83 201 VAL A O 1
ATOM 1674 N N . GLN A 1 202 ? -15.917 -16.917 -10.308 1.00 30.02 202 GLN A N 1
ATOM 1675 C CA . GLN A 1 202 ? -16.596 -17.994 -9.596 1.00 30.02 202 GLN A CA 1
ATOM 1676 C C . GLN A 1 202 ? -17.845 -17.416 -8.930 1.00 30.02 202 GLN A C 1
ATOM 1678 O O . GLN A 1 202 ? -17.867 -17.195 -7.727 1.00 30.02 202 GLN A O 1
ATOM 1683 N N . ALA A 1 203 ? -18.865 -17.117 -9.740 1.00 28.95 203 ALA A N 1
ATOM 1684 C CA . ALA A 1 203 ? -20.238 -16.889 -9.285 1.00 28.95 203 ALA A CA 1
ATOM 1685 C C . ALA A 1 203 ? -21.211 -16.869 -10.480 1.00 28.95 203 ALA A C 1
ATOM 1687 O O . ALA A 1 203 ? -21.531 -15.804 -10.997 1.00 28.95 203 ALA A O 1
ATOM 1688 N N . SER A 1 204 ? -21.651 -18.042 -10.945 1.00 26.66 204 SER A N 1
ATOM 1689 C CA . SER A 1 204 ? -22.989 -18.268 -11.540 1.00 26.66 204 SER A CA 1
ATOM 1690 C C . SER A 1 204 ? -23.139 -19.715 -12.030 1.00 26.66 204 SER A C 1
ATOM 1692 O O . SER A 1 204 ? -23.415 -19.984 -13.189 1.00 26.66 204 SER A O 1
ATOM 1694 N N . GLU A 1 205 ? -22.986 -20.677 -11.122 1.00 27.78 205 GLU A N 1
ATOM 1695 C CA . GLU A 1 205 ? -23.593 -22.005 -11.301 1.00 27.78 205 GLU A CA 1
ATOM 1696 C C . GLU A 1 205 ? -24.530 -22.291 -10.127 1.00 27.78 205 GLU A C 1
ATOM 1698 O O . GLU A 1 205 ? -24.410 -23.310 -9.466 1.00 27.78 205 GLU A O 1
ATOM 1703 N N . GLN A 1 206 ? -25.427 -21.349 -9.833 1.00 31.70 206 GLN A N 1
ATOM 1704 C CA . GLN A 1 206 ? -26.719 -21.594 -9.184 1.00 31.70 206 GLN A CA 1
ATOM 1705 C C . GLN A 1 206 ? -27.646 -20.436 -9.566 1.00 31.70 206 GLN A C 1
ATOM 1707 O O . GLN A 1 206 ? -27.712 -19.449 -8.837 1.00 31.70 206 GLN A O 1
ATOM 1712 N N . LEU A 1 207 ? -28.261 -20.535 -10.749 1.00 29.52 207 LEU A N 1
ATOM 1713 C CA . LEU A 1 207 ? -29.630 -20.115 -11.093 1.00 29.52 207 LEU A CA 1
ATOM 1714 C C . LEU A 1 207 ? -29.910 -20.449 -12.562 1.00 29.52 207 LEU A C 1
ATOM 1716 O O . LEU A 1 207 ? -29.097 -20.043 -13.419 1.00 29.52 207 LEU A O 1
#

pLDDT: mean 75.33, std 21.95, range [26.66, 96.88]

InterPro domains:
  IPR002900 Domain of unknown function DUF38/FTH, Caenorhabditis species [PF01827] (13-91)

Foldseek 3Di:
DPDPVVPDPVVNVPPQLQEEEEAEEDDPVVLVVVLPDPNLVRHQEYEYPYEYDHDLVSPLNHQEEEHEYADDDLVSLVSQQCSFQEDDDHDFLGWYKYKYQDDDDLCSNCVVPVPAWDADPVQQKTWAHHPDPQKIKIWHKDQDPVNIIMIIITIDGPVDDVVSVVVSVPDDDVVVVVVVVVVVVDPDDDDPPPDDDDDDDDDDPPD

Organism: Caenorhabditis briggsae (NCBI:txid6238)